Protein 2BJD (pdb70)

Structure (mmCIF, N/CA/C/O backbone):
data_2BJD
#
_entry.id   2BJD
#
_cell.length_a   26.188
_cell.length_b   36.775
_cell.length_c   45.984
_cell.angle_alpha   81.97
_cell.angle_beta   77.37
_cell.angle_gamma   72.37
#
_symmetry.space_group_name_H-M   'P 1'
#
loop_
_entity.id
_entity.type
_entity.pdbx_description
1 polymer ACYLPHOSPHATASE
2 non-polymer 'CADMIUM ION'
3 non-polymer 'CHLORIDE ION'
4 non-polymer 'SULFATE ION'
5 water water
#
loop_
_atom_site.group_PDB
_atom_site.id
_atom_site.type_symbol
_atom_site.label_atom_id
_atom_site.label_alt_id
_atom_site.label_comp_id
_atom_site.label_asym_id
_atom_site.label_entity_id
_atom_site.label_seq_id
_atom_site.pdbx_PDB_ins_code
_atom_site.Cartn_x
_atom_site.Cartn_y
_atom_site.Cartn_z
_atom_site.occupancy
_atom_site.B_iso_or_equiv
_atom_site.auth_seq_id
_atom_site.auth_comp_id
_atom_site.auth_asym_id
_atom_site.auth_atom_id
_atom_site.pdbx_PDB_model_num
ATOM 1 N N A MET A 1 12 ? -26.241 -5.592 5.824 0.50 19.76 12 MET A N 1
ATOM 2 N N B MET A 1 12 ? -26.254 -5.591 5.880 0.50 21.42 12 MET A N 1
ATOM 3 C CA A MET A 1 12 ? -25.294 -6.170 6.746 0.50 19.73 12 MET A CA 1
ATOM 4 C CA B MET A 1 12 ? -25.275 -6.120 6.818 0.50 22.08 12 MET A CA 1
ATOM 5 C C A MET A 1 12 ? -24.070 -6.672 5.996 0.50 18.77 12 MET A C 1
ATOM 6 C C B MET A 1 12 ? -24.090 -6.750 6.088 0.50 20.14 12 MET A C 1
ATOM 7 O O A MET A 1 12 ? -24.195 -7.238 4.909 0.50 18.76 12 MET A O 1
ATOM 8 O O B MET A 1 12 ? -24.261 -7.504 5.127 0.50 19.73 12 MET A O 1
ATOM 17 N N . LEU A 1 13 ? -22.894 -6.419 6.554 1.00 18.61 13 LEU A N 1
ATOM 18 C CA . LEU A 1 13 ? -21.668 -6.980 6.028 1.00 17.77 13 LEU A CA 1
ATOM 19 C C . LEU A 1 13 ? -21.339 -8.360 6.575 1.00 18.01 13 LEU A C 1
ATOM 20 O O . LEU A 1 13 ? -21.542 -8.654 7.742 1.00 20.73 13 LEU A O 1
ATOM 25 N N . LYS A 1 14 ? -20.801 -9.200 5.701 1.00 17.59 14 LYS A N 1
ATOM 26 C CA . LYS A 1 14 ? -20.469 -10.558 6.041 1.00 15.24 14 LYS A CA 1
ATOM 27 C C . LYS A 1 14 ? -19.215 -10.929 5.260 1.00 14.30 14 LYS A C 1
ATOM 28 O O . LYS A 1 14 ? -18.764 -10.201 4.363 1.00 14.61 14 LYS A O 1
ATOM 34 N N . ARG A 1 15 ? -18.670 -12.066 5.619 1.00 14.89 15 ARG A N 1
ATOM 35 C CA . ARG A 1 15 ? -17.523 -12.642 4.935 1.00 13.69 15 ARG A CA 1
ATOM 36 C C . ARG A 1 15 ? -17.931 -13.998 4.422 1.00 13.61 15 ARG A C 1
ATOM 37 O O . ARG A 1 15 ? -18.761 -14.683 5.028 1.00 15.74 15 ARG A O 1
ATOM 45 N N . MET A 1 16 ? -17.390 -14.383 3.275 1.00 13.53 16 MET A N 1
ATOM 46 C CA . MET A 1 16 ? -17.680 -15.680 2.712 1.00 13.95 16 MET A CA 1
ATOM 47 C C . MET A 1 16 ? -16.388 -16.369 2.350 1.00 12.99 16 MET A C 1
ATOM 48 O O . MET A 1 16 ? -15.483 -15.740 1.779 1.00 11.93 16 MET A O 1
ATOM 53 N N . TYR A 1 17 ? -16.331 -17.671 2.637 1.00 11.93 17 TYR A N 1
ATOM 54 C CA . TYR A 1 17 ? -15.281 -18.533 2.134 1.00 11.94 17 TYR A CA 1
ATOM 55 C C . TYR A 1 17 ? -15.918 -19.566 1.229 1.00 12.68 17 TYR A C 1
ATOM 56 O O . TYR A 1 17 ? -16.828 -20.266 1.662 1.00 13.30 17 TYR A O 1
ATOM 65 N N . ALA A 1 18 ? -15.426 -19.690 -0.008 1.00 11.25 18 ALA A N 1
ATOM 66 C CA . ALA A 1 18 ? -16.005 -20.627 -0.939 1.00 13.00 18 ALA A CA 1
ATOM 67 C C . ALA A 1 18 ? -14.910 -21.377 -1.679 1.00 12.46 18 ALA A C 1
ATOM 68 O O . ALA A 1 18 ? -13.871 -20.816 -1.977 1.00 12.93 18 ALA A O 1
ATOM 70 N N . ARG A 1 19 ? -15.154 -22.652 -1.929 1.00 12.66 19 ARG A N 1
ATOM 71 C CA . ARG A 1 19 ? -14.322 -23.464 -2.797 1.00 13.14 19 ARG A CA 1
ATOM 72 C C . ARG A 1 19 ? -15.139 -23.937 -3.977 1.00 14.25 19 ARG A C 1
ATOM 73 O O . ARG A 1 19 ? -16.245 -24.408 -3.838 1.00 14.28 19 ARG A O 1
ATOM 81 N N . VAL A 1 20 ? -14.564 -23.793 -5.151 1.00 13.50 20 VAL A N 1
ATOM 82 C CA . VAL A 1 20 ? -15.237 -24.104 -6.395 1.00 13.91 20 VAL A CA 1
ATOM 83 C C . VAL A 1 20 ? -14.463 -25.232 -7.057 1.00 13.73 20 VAL A C 1
ATOM 84 O O . VAL A 1 20 ? -13.243 -25.147 -7.208 1.00 14.32 20 VAL A O 1
ATOM 88 N N . TYR A 1 21 ? -15.184 -26.278 -7.456 1.00 17.04 21 TYR A N 1
ATOM 89 C CA . TYR A 1 21 ? -14.582 -27.483 -7.987 1.00 15.84 21 TYR A CA 1
ATOM 90 C C . TYR A 1 21 ? -15.192 -27.775 -9.340 1.00 17.19 21 TYR A C 1
ATOM 91 O O . TYR A 1 21 ? -16.380 -27.507 -9.576 1.00 18.96 21 TYR A O 1
ATOM 100 N N . GLY A 1 22 ? -14.379 -28.372 -10.202 1.00 18.24 22 GLY A N 1
ATOM 101 C CA . GLY A 1 22 ? -14.796 -28.795 -11.509 1.00 19.10 22 GLY A CA 1
ATOM 102 C C . GLY A 1 22 ? -13.718 -28.460 -12.493 1.00 18.73 22 GLY A C 1
ATOM 103 O O . GLY A 1 22 ? -12.523 -28.531 -12.201 1.00 21.07 22 GLY A O 1
ATOM 104 N N . LEU A 1 23 ? -14.143 -28.104 -13.696 1.00 18.43 23 LEU A N 1
ATOM 105 C CA . LEU A 1 23 ? -13.239 -27.538 -14.656 1.00 19.22 23 LEU A CA 1
ATOM 106 C C . LEU A 1 23 ? -13.215 -26.039 -14.466 1.00 19.06 23 LEU A C 1
ATOM 107 O O . LEU A 1 23 ? -14.024 -25.303 -15.053 1.00 18.73 23 LEU A O 1
ATOM 112 N N . VAL A 1 24 ? -12.342 -25.594 -13.568 1.00 16.34 24 VAL A N 1
ATOM 113 C CA . VAL A 1 24 ? -12.394 -24.228 -13.080 1.00 16.91 24 VAL A CA 1
ATOM 114 C C . VAL A 1 24 ? -11.068 -23.490 -13.088 1.00 15.28 24 VAL A C 1
ATOM 115 O O . VAL A 1 24 ? -10.996 -22.346 -12.645 1.00 16.84 24 VAL A O 1
ATOM 119 N N . GLN A 1 25 ? -10.008 -24.144 -13.555 1.00 16.81 25 GLN A N 1
ATOM 120 C CA . GLN A 1 25 ? -8.749 -23.458 -13.799 1.00 17.23 25 GLN A CA 1
ATOM 121 C C . GLN A 1 25 ? -8.436 -23.473 -15.294 1.00 18.13 25 GLN A C 1
ATOM 122 O O . GLN A 1 25 ? -8.850 -24.353 -16.003 1.00 20.45 25 GLN A O 1
ATOM 128 N N . GLY A 1 26 ? -7.727 -22.463 -15.738 1.00 17.20 26 GLY A N 1
ATOM 129 C CA . GLY A 1 26 ? -7.427 -22.302 -17.149 1.00 18.16 26 GLY A CA 1
ATOM 130 C C . GLY A 1 26 ? -8.606 -21.941 -18.018 1.00 17.91 26 GLY A C 1
ATOM 131 O O . GLY A 1 26 ? -8.566 -22.127 -19.220 1.00 22.71 26 GLY A O 1
ATOM 132 N N . VAL A 1 27 ? -9.653 -21.410 -17.409 1.00 17.11 27 VAL A N 1
ATOM 133 C CA . VAL A 1 27 ? -10.887 -21.103 -18.092 1.00 17.12 27 VAL A CA 1
ATOM 134 C C . VAL A 1 27 ? -11.392 -19.684 -17.795 1.00 16.23 27 VAL A C 1
ATOM 135 O O . VAL A 1 27 ? -12.547 -19.370 -18.083 1.00 19.01 27 VAL A O 1
ATOM 139 N N . GLY A 1 28 ? -10.534 -18.825 -17.257 1.00 16.95 28 GLY A N 1
ATOM 140 C CA . GLY A 1 28 ? -10.892 -17.440 -16.984 1.00 16.99 28 GLY A CA 1
ATOM 141 C C . GLY A 1 28 ? -11.703 -17.253 -15.705 1.00 15.59 28 GLY A C 1
ATOM 142 O O . GLY A 1 28 ? -12.297 -16.215 -15.494 1.00 15.15 28 GLY A O 1
ATOM 143 N N . PHE A 1 29 ? -11.706 -18.259 -14.842 1.00 15.25 29 PHE A N 1
ATOM 144 C CA . PHE A 1 29 ? -12.575 -18.226 -13.665 1.00 12.78 29 PHE A CA 1
ATOM 145 C C . PHE A 1 29 ? -12.223 -17.118 -12.670 1.00 13.16 29 PHE A C 1
ATOM 146 O O . PHE A 1 29 ? -13.103 -16.454 -12.144 1.00 13.21 29 PHE A O 1
ATOM 154 N N . ARG A 1 30 ? -10.960 -16.984 -12.311 1.00 13.26 30 ARG A N 1
ATOM 155 C CA . ARG A 1 30 ? -10.626 -15.989 -11.287 1.00 12.95 30 ARG A CA 1
ATOM 156 C C . ARG A 1 30 ? -10.995 -14.584 -11.773 1.00 14.27 30 ARG A C 1
ATOM 157 O O . ARG A 1 30 ? -11.535 -13.787 -11.025 1.00 13.30 30 ARG A O 1
ATOM 165 N N . LYS A 1 31 ? -10.655 -14.271 -13.019 1.00 13.67 31 LYS A N 1
ATOM 166 C CA . LYS A 1 31 ? -10.990 -12.962 -13.580 1.00 12.42 31 LYS A CA 1
ATOM 167 C C . LYS A 1 31 ? -12.500 -12.749 -13.596 1.00 12.17 31 LYS A C 1
ATOM 168 O O . LYS A 1 31 ? -12.963 -11.661 -13.353 1.00 13.30 31 LYS A O 1
ATOM 174 N N . PHE A 1 32 ? -13.231 -13.797 -13.928 1.00 11.97 32 PHE A N 1
ATOM 175 C CA . PHE A 1 32 ? -14.695 -13.759 -13.880 1.00 11.99 32 PHE A CA 1
ATOM 176 C C . PHE A 1 32 ? -15.187 -13.398 -12.494 1.00 13.31 32 PHE A C 1
ATOM 177 O O . PHE A 1 32 ? -16.069 -12.553 -12.362 1.00 12.36 32 PHE A O 1
ATOM 185 N N . VAL A 1 33 ? -14.641 -14.042 -11.468 1.00 12.12 33 VAL A N 1
ATOM 186 C CA . VAL A 1 33 ? -15.079 -13.758 -10.113 1.00 11.72 33 VAL A CA 1
ATOM 187 C C . VAL A 1 33 ? -14.726 -12.322 -9.772 1.00 12.25 33 VAL A C 1
ATOM 188 O O . VAL A 1 33 ? -15.513 -11.576 -9.203 1.00 12.29 33 VAL A O 1
ATOM 192 N N . GLN A 1 34 ? -13.531 -11.901 -10.147 1.00 11.41 34 GLN A N 1
ATOM 193 C CA . GLN A 1 34 ? -13.093 -10.546 -9.830 1.00 10.87 34 GLN A CA 1
ATOM 194 C C . GLN A 1 34 ? -13.967 -9.473 -10.464 1.00 13.02 34 GLN A C 1
ATOM 195 O O . GLN A 1 34 ? -14.340 -8.500 -9.828 1.00 11.17 34 GLN A O 1
ATOM 201 N N . ILE A 1 35 ? -14.264 -9.637 -11.750 1.00 12.59 35 ILE A N 1
ATOM 202 C CA . ILE A 1 35 ? -15.081 -8.668 -12.453 1.00 12.08 35 ILE A CA 1
ATOM 203 C C . ILE A 1 35 ? -16.429 -8.535 -11.742 1.00 11.89 35 ILE A C 1
ATOM 204 O O . ILE A 1 35 ? -16.912 -7.441 -11.491 1.00 12.01 35 ILE A O 1
ATOM 209 N N . HIS A 1 36 ? -17.014 -9.662 -11.401 1.00 11.60 36 HIS A N 1
ATOM 210 C CA . HIS A 1 36 ? -18.320 -9.620 -10.787 1.00 12.25 36 HIS A CA 1
ATOM 211 C C . HIS A 1 36 ? -18.301 -9.159 -9.348 1.00 12.94 36 HIS A C 1
ATOM 212 O O . HIS A 1 36 ? -19.176 -8.454 -8.918 1.00 13.80 36 HIS A O 1
ATOM 219 N N . ALA A 1 37 ? -17.230 -9.460 -8.646 1.00 11.53 37 ALA A N 1
ATOM 220 C CA . ALA A 1 37 ? -17.066 -8.964 -7.295 1.00 11.68 37 ALA A CA 1
ATOM 221 C C . ALA A 1 37 ? -16.932 -7.457 -7.266 1.00 11.87 37 ALA A C 1
ATOM 222 O O . ALA A 1 37 ? -17.595 -6.760 -6.481 1.00 12.56 37 ALA A O 1
ATOM 224 N N . ILE A 1 38 ? -16.112 -6.924 -8.147 1.00 12.58 38 ILE A N 1
ATOM 225 C CA . ILE A 1 38 ? -15.917 -5.525 -8.191 1.00 12.73 38 ILE A CA 1
ATOM 226 C C . ILE A 1 38 ? -17.189 -4.783 -8.524 1.00 14.72 38 ILE A C 1
ATOM 227 O O . ILE A 1 38 ? -17.488 -3.763 -7.912 1.00 16.65 38 ILE A O 1
ATOM 232 N N A ARG A 1 39 ? -17.935 -5.303 -9.496 0.50 14.84 39 ARG A N 1
ATOM 233 N N B ARG A 1 39 ? -17.966 -5.313 -9.463 0.50 14.32 39 ARG A N 1
ATOM 234 C CA A ARG A 1 39 ? -19.244 -4.759 -9.843 0.50 15.86 39 ARG A CA 1
ATOM 235 C CA B ARG A 1 39 ? -19.237 -4.695 -9.830 0.50 15.53 39 ARG A CA 1
ATOM 236 C C A ARG A 1 39 ? -20.130 -4.644 -8.621 0.50 15.59 39 ARG A C 1
ATOM 237 C C B ARG A 1 39 ? -20.231 -4.709 -8.679 0.50 15.22 39 ARG A C 1
ATOM 238 O O A ARG A 1 39 ? -20.857 -3.673 -8.463 0.50 16.96 39 ARG A O 1
ATOM 239 O O B ARG A 1 39 ? -21.162 -3.917 -8.650 0.50 16.57 39 ARG A O 1
ATOM 254 N N . LEU A 1 40 ? -20.061 -5.661 -7.770 1.00 14.11 40 LEU A N 1
ATOM 255 C CA . LEU A 1 40 ? -20.922 -5.760 -6.599 1.00 15.02 40 LEU A CA 1
ATOM 256 C C . LEU A 1 40 ? -20.357 -5.109 -5.336 1.00 13.61 40 LEU A C 1
ATOM 257 O O . LEU A 1 40 ? -20.946 -5.242 -4.262 1.00 16.10 40 LEU A O 1
ATOM 262 N N . GLY A 1 41 ? -19.201 -4.459 -5.443 1.00 13.55 41 GLY A N 1
ATOM 263 C CA . GLY A 1 41 ? -18.587 -3.794 -4.287 1.00 13.84 41 GLY A CA 1
ATOM 264 C C . GLY A 1 41 ? -17.911 -4.734 -3.311 1.00 14.61 41 GLY A C 1
ATOM 265 O O . GLY A 1 41 ? -17.625 -4.357 -2.174 1.00 18.06 41 GLY A O 1
ATOM 266 N N . ILE A 1 42 ? -17.614 -5.939 -3.771 1.00 12.65 42 ILE A N 1
ATOM 267 C CA . ILE A 1 42 ? -17.067 -6.980 -2.912 1.00 11.18 42 ILE A CA 1
ATOM 268 C C . ILE A 1 42 ? -15.559 -6.930 -2.971 1.00 11.90 42 ILE A C 1
ATOM 269 O O . ILE A 1 42 ? -14.961 -6.677 -4.016 1.00 13.42 42 ILE A O 1
ATOM 274 N N . LYS A 1 43 ? -14.950 -7.163 -1.814 1.00 11.83 43 LYS A N 1
ATOM 275 C CA . LYS A 1 43 ? -13.499 -7.189 -1.691 1.00 12.80 43 LYS A CA 1
ATOM 276 C C . LYS A 1 43 ? -13.051 -8.566 -1.232 1.00 11.10 43 LYS A C 1
ATOM 277 O O . LYS A 1 43 ? -13.829 -9.322 -0.667 1.00 12.65 43 LYS A O 1
ATOM 283 N N . GLY A 1 44 ? -11.802 -8.896 -1.483 1.00 11.89 44 GLY A N 1
ATOM 284 C CA . GLY A 1 44 ? -11.323 -10.239 -1.199 1.00 11.06 44 GLY A CA 1
ATOM 285 C C . GLY A 1 44 ? -10.430 -10.765 -2.314 1.00 11.41 44 GLY A C 1
ATOM 286 O O . GLY A 1 44 ? -9.651 -10.018 -2.919 1.00 12.14 44 GLY A O 1
ATOM 287 N N . TYR A 1 45 ? -10.523 -12.052 -2.576 1.00 10.88 45 TYR A N 1
ATOM 288 C CA . TYR A 1 45 ? -9.653 -12.647 -3.566 1.00 10.45 45 TYR A CA 1
ATOM 289 C C . TYR A 1 45 ? -10.193 -13.927 -4.111 1.00 10.58 45 TYR A C 1
ATOM 290 O O . TYR A 1 45 ? -11.066 -14.552 -3.498 1.00 10.82 45 TYR A O 1
ATOM 299 N N . ALA A 1 46 ? -9.715 -14.268 -5.315 1.00 9.91 46 ALA A N 1
ATOM 300 C CA . ALA A 1 46 ? -9.930 -15.563 -5.888 1.00 11.52 46 ALA A CA 1
ATOM 301 C C . ALA A 1 46 ? -8.596 -16.144 -6.229 1.00 9.56 46 ALA A C 1
ATOM 302 O O . ALA A 1 46 ? -7.813 -15.511 -6.896 1.00 12.60 46 ALA A O 1
ATOM 304 N N A LYS A 1 47 ? -8.356 -17.352 -5.727 0.50 11.26 47 LYS A N 1
ATOM 305 N N B LYS A 1 47 ? -8.340 -17.350 -5.744 0.50 10.90 47 LYS A N 1
ATOM 306 C CA A LYS A 1 47 ? -7.043 -17.984 -5.757 0.50 11.89 47 LYS A CA 1
ATOM 307 C CA B LYS A 1 47 ? -7.010 -17.916 -5.817 0.50 11.35 47 LYS A CA 1
ATOM 308 C C A LYS A 1 47 ? -7.138 -19.364 -6.399 0.50 12.65 47 LYS A C 1
ATOM 309 C C B LYS A 1 47 ? -7.035 -19.373 -6.292 0.50 12.65 47 LYS A C 1
ATOM 310 O O A LYS A 1 47 ? -8.054 -20.127 -6.104 0.50 12.42 47 LYS A O 1
ATOM 311 O O B LYS A 1 47 ? -7.785 -20.196 -5.773 0.50 10.78 47 LYS A O 1
ATOM 322 N N . ASN A 1 48 ? -6.177 -19.699 -7.262 1.00 12.28 48 ASN A N 1
ATOM 323 C CA . ASN A 1 48 ? -6.053 -21.063 -7.714 1.00 13.26 48 ASN A CA 1
ATOM 324 C C . ASN A 1 48 ? -5.284 -21.909 -6.685 1.00 12.16 48 ASN A C 1
ATOM 325 O O . ASN A 1 48 ? -4.217 -21.514 -6.209 1.00 15.05 48 ASN A O 1
ATOM 330 N N . LEU A 1 49 ? -5.827 -23.060 -6.343 1.00 14.21 49 LEU A N 1
ATOM 331 C CA . LEU A 1 49 ? -5.179 -23.960 -5.401 1.00 14.09 49 LEU A CA 1
ATOM 332 C C . LEU A 1 49 ? -4.620 -25.165 -6.115 1.00 15.49 49 LEU A C 1
ATOM 333 O O . LEU A 1 49 ? -5.018 -25.455 -7.237 1.00 16.48 49 LEU A O 1
ATOM 338 N N . PRO A 1 50 ? -3.665 -25.845 -5.486 1.00 15.93 50 PRO A N 1
ATOM 339 C CA . PRO A 1 50 ? -2.954 -26.949 -6.116 1.00 18.02 50 PRO A CA 1
ATOM 340 C C . PRO A 1 50 ? -3.819 -28.140 -6.431 1.00 19.26 50 PRO A C 1
ATOM 341 O O . PRO A 1 50 ? -3.417 -29.012 -7.205 1.00 23.31 50 PRO A O 1
ATOM 345 N N . ASP A 1 51 ? -4.995 -28.214 -5.826 1.00 17.86 51 ASP A N 1
ATOM 346 C CA . ASP A 1 51 ? -5.919 -29.315 -6.130 1.00 18.44 51 ASP A CA 1
ATOM 347 C C . ASP A 1 51 ? -6.796 -29.101 -7.358 1.00 19.40 51 ASP A C 1
ATOM 348 O O . ASP A 1 51 ? -7.650 -29.931 -7.668 1.00 20.65 51 ASP A O 1
ATOM 353 N N . GLY A 1 52 ? -6.582 -27.991 -8.056 1.00 17.44 52 GLY A N 1
ATOM 354 C CA . GLY A 1 52 ? -7.384 -27.673 -9.229 1.00 17.61 52 GLY A CA 1
ATOM 355 C C . GLY A 1 52 ? -8.660 -26.924 -8.925 1.00 16.50 52 GLY A C 1
ATOM 356 O O . GLY A 1 52 ? -9.489 -26.680 -9.802 1.00 18.43 52 GLY A O 1
ATOM 357 N N . SER A 1 53 ? -8.816 -26.550 -7.661 1.00 15.58 53 SER A N 1
ATOM 358 C CA . SER A 1 53 ? -9.975 -25.808 -7.244 1.00 14.05 53 SER A CA 1
ATOM 359 C C . SER A 1 53 ? -9.658 -24.326 -7.134 1.00 11.12 53 SER A C 1
ATOM 360 O O . SER A 1 53 ? -8.503 -23.912 -7.229 1.00 13.11 53 SER A O 1
ATOM 363 N N . VAL A 1 54 ? -10.724 -23.534 -7.001 1.00 12.68 54 VAL A N 1
ATOM 364 C CA . VAL A 1 54 ? -10.580 -22.121 -6.807 1.00 11.32 54 VAL A CA 1
ATOM 365 C C . VAL A 1 54 ? -11.099 -21.780 -5.408 1.00 12.20 54 VAL A C 1
ATOM 366 O O . VAL A 1 54 ? -12.169 -22.239 -4.991 1.00 12.38 54 VAL A O 1
ATOM 370 N N . GLU A 1 55 ? -10.324 -20.983 -4.687 1.00 10.72 55 GLU A N 1
ATOM 371 C CA . GLU A 1 55 ? -10.702 -20.494 -3.360 1.00 11.53 55 GLU A CA 1
ATOM 372 C C . GLU A 1 55 ? -11.073 -19.040 -3.465 1.00 10.09 55 GLU A C 1
ATOM 373 O O . GLU A 1 55 ? -10.336 -18.239 -4.042 1.00 13.02 55 GLU A O 1
ATOM 379 N N . VAL A 1 56 ? -12.244 -18.703 -2.941 1.00 10.76 56 VAL A N 1
ATOM 380 C CA . VAL A 1 56 ? -12.715 -17.347 -2.923 1.00 11.24 56 VAL A CA 1
ATOM 381 C C . VAL A 1 56 ? -12.951 -16.929 -1.451 1.00 11.10 56 VAL A C 1
ATOM 382 O O . VAL A 1 56 ? -13.612 -17.646 -0.692 1.00 12.01 56 VAL A O 1
ATOM 386 N N . VAL A 1 57 ? -12.376 -15.809 -1.075 1.00 10.75 57 VAL A N 1
ATOM 387 C CA . VAL A 1 57 ? -12.715 -15.135 0.181 1.00 11.79 57 VAL A CA 1
ATOM 388 C C . VAL A 1 57 ? -13.255 -13.787 -0.225 1.00 10.78 57 VAL A C 1
ATOM 389 O O . VAL A 1 57 ? -12.653 -13.055 -1.031 1.00 12.78 57 VAL A O 1
ATOM 393 N N . ALA A 1 58 ? -14.421 -13.476 0.296 1.00 10.75 58 ALA A N 1
ATOM 394 C CA . ALA A 1 58 ? -15.136 -12.309 -0.123 1.00 12.17 58 ALA A CA 1
ATOM 395 C C . ALA A 1 58 ? -15.774 -11.630 1.067 1.00 11.91 58 ALA A C 1
ATOM 396 O O . ALA A 1 58 ? -16.318 -12.297 1.928 1.00 15.58 58 ALA A O 1
ATOM 398 N N . GLU A 1 59 ? -15.698 -10.314 1.083 1.00 11.55 59 GLU A N 1
ATOM 399 C CA . GLU A 1 59 ? -16.372 -9.514 2.091 1.00 14.00 59 GLU A CA 1
ATOM 400 C C . GLU A 1 59 ? -17.224 -8.491 1.410 1.00 11.94 59 GLU A C 1
ATOM 401 O O . GLU A 1 59 ? -16.828 -7.869 0.435 1.00 12.98 59 GLU A O 1
ATOM 407 N N . GLY A 1 60 ? -18.421 -8.340 1.921 1.00 12.87 60 GLY A N 1
ATOM 408 C CA . GLY A 1 60 ? -19.368 -7.414 1.353 1.00 12.58 60 GLY A CA 1
ATOM 409 C C . GLY A 1 60 ? -20.719 -7.604 1.960 1.00 13.06 60 GLY A C 1
ATOM 410 O O . GLY A 1 60 ? -20.875 -8.337 2.921 1.00 14.74 60 GLY A O 1
ATOM 411 N N . TYR A 1 61 ? -21.721 -6.974 1.374 1.00 13.67 61 TYR A N 1
ATOM 412 C CA . TYR A 1 61 ? -23.062 -7.072 1.917 1.00 14.64 61 TYR A CA 1
ATOM 413 C C . TYR A 1 61 ? -23.614 -8.458 1.631 1.00 14.93 61 TYR A C 1
ATOM 414 O O . TYR A 1 61 ? -23.309 -9.052 0.598 1.00 15.03 61 TYR A O 1
ATOM 423 N N . GLU A 1 62 ? -24.501 -8.934 2.492 1.00 16.82 62 GLU A N 1
ATOM 424 C CA . GLU A 1 62 ? -25.113 -10.232 2.281 1.00 18.58 62 GLU A CA 1
ATOM 425 C C . GLU A 1 62 ? -25.699 -10.395 0.887 1.00 18.25 62 GLU A C 1
ATOM 426 O O . GLU A 1 62 ? -25.509 -11.428 0.267 1.00 17.78 62 GLU A O 1
ATOM 432 N N . GLU A 1 63 ? -26.473 -9.417 0.424 1.00 18.31 63 GLU A N 1
ATOM 433 C CA . GLU A 1 63 ? -27.114 -9.540 -0.880 1.00 18.83 63 GLU A CA 1
ATOM 434 C C . GLU A 1 63 ? -26.077 -9.663 -1.982 1.00 17.60 63 GLU A C 1
ATOM 435 O O . GLU A 1 63 ? -26.218 -10.458 -2.901 1.00 15.97 63 GLU A O 1
ATOM 441 N N . ALA A 1 64 ? -25.037 -8.855 -1.868 1.00 15.72 64 ALA A N 1
ATOM 442 C CA . ALA A 1 64 ? -23.955 -8.850 -2.845 1.00 14.26 64 ALA A CA 1
ATOM 443 C C . ALA A 1 64 ? -23.277 -10.208 -2.861 1.00 13.65 64 ALA A C 1
ATOM 444 O O . ALA A 1 64 ? -22.976 -10.753 -3.918 1.00 12.43 64 ALA A O 1
ATOM 446 N N . LEU A 1 65 ? -23.033 -10.776 -1.687 1.00 13.24 65 LEU A N 1
ATOM 447 C CA . LEU A 1 65 ? -22.430 -12.097 -1.595 1.00 12.95 65 LEU A CA 1
ATOM 448 C C . LEU A 1 65 ? -23.329 -13.171 -2.209 1.00 12.54 65 LEU A C 1
ATOM 449 O O . LEU A 1 65 ? -22.845 -14.054 -2.902 1.00 12.86 65 LEU A O 1
ATOM 454 N N . SER A 1 66 ? -24.639 -13.082 -1.996 1.00 13.48 66 SER A N 1
ATOM 455 C CA . SER A 1 66 ? -25.556 -14.008 -2.677 1.00 15.39 66 SER A CA 1
ATOM 456 C C . SER A 1 66 ? -25.480 -13.890 -4.195 1.00 13.88 66 SER A C 1
ATOM 457 O O . SER A 1 66 ? -25.540 -14.886 -4.895 1.00 14.07 66 SER A O 1
ATOM 460 N N . LYS A 1 67 ? -25.370 -12.670 -4.693 1.00 13.83 67 LYS A N 1
ATOM 461 C CA . LYS A 1 67 ? -25.260 -12.471 -6.139 1.00 14.15 67 LYS A CA 1
ATOM 462 C C . LYS A 1 67 ? -23.956 -13.033 -6.657 1.00 14.53 67 LYS A C 1
ATOM 463 O O . LYS A 1 67 ? -23.906 -13.664 -7.717 1.00 14.41 67 LYS A O 1
ATOM 469 N N . LEU A 1 68 ? -22.876 -12.821 -5.920 1.00 11.05 68 LEU A N 1
ATOM 470 C CA . LEU A 1 68 ? -21.612 -13.386 -6.338 1.00 11.19 68 LEU A CA 1
ATOM 471 C C . LEU A 1 68 ? -21.647 -14.914 -6.312 1.00 11.37 68 LEU A C 1
ATOM 472 O O . LEU A 1 68 ? -21.074 -15.578 -7.182 1.00 12.63 68 LEU A O 1
ATOM 477 N N . LEU A 1 69 ? -22.284 -15.490 -5.301 1.00 11.91 69 LEU A N 1
ATOM 478 C CA . LEU A 1 69 ? -22.375 -16.925 -5.202 1.00 12.97 69 LEU A CA 1
ATOM 479 C C . LEU A 1 69 ? -23.086 -17.511 -6.410 1.00 14.23 69 LEU A C 1
ATOM 480 O O . LEU A 1 69 ? -22.682 -18.542 -6.941 1.00 13.80 69 LEU A O 1
ATOM 485 N N A GLU A 1 70 ? -24.139 -16.832 -6.851 0.50 13.71 70 GLU A N 1
ATOM 486 N N B GLU A 1 70 ? -24.164 -16.872 -6.859 0.50 14.14 70 GLU A N 1
ATOM 487 C CA A GLU A 1 70 ? -24.863 -17.251 -8.039 0.50 13.71 70 GLU A CA 1
ATOM 488 C CA B GLU A 1 70 ? -24.835 -17.349 -8.070 0.50 14.24 70 GLU A CA 1
ATOM 489 C C A GLU A 1 70 ? -23.954 -17.244 -9.261 0.50 14.17 70 GLU A C 1
ATOM 490 C C B GLU A 1 70 ? -23.831 -17.421 -9.208 0.50 14.09 70 GLU A C 1
ATOM 491 O O A GLU A 1 70 ? -24.063 -18.112 -10.132 0.50 14.07 70 GLU A O 1
ATOM 492 O O B GLU A 1 70 ? -23.778 -18.408 -9.949 0.50 14.77 70 GLU A O 1
ATOM 503 N N A ARG A 1 71 ? -23.080 -16.250 -9.353 0.50 13.03 71 ARG A N 1
ATOM 504 N N B ARG A 1 71 ? -23.070 -16.347 -9.380 0.50 13.72 71 ARG A N 1
ATOM 505 C CA A ARG A 1 71 ? -22.118 -16.209 -10.449 0.50 12.82 71 ARG A CA 1
ATOM 506 C CA B ARG A 1 71 ? -22.138 -16.253 -10.496 0.50 13.58 71 ARG A CA 1
ATOM 507 C C A ARG A 1 71 ? -21.098 -17.335 -10.349 0.50 12.45 71 ARG A C 1
ATOM 508 C C B ARG A 1 71 ? -21.014 -17.278 -10.384 0.50 13.19 71 ARG A C 1
ATOM 509 O O A ARG A 1 71 ? -20.834 -18.046 -11.321 0.50 12.41 71 ARG A O 1
ATOM 510 O O B ARG A 1 71 ? -20.584 -17.853 -11.385 0.50 13.09 71 ARG A O 1
ATOM 525 N N . ILE A 1 72 ? -20.509 -17.476 -9.176 1.00 12.68 72 ILE A N 1
ATOM 526 C CA . ILE A 1 72 ? -19.500 -18.493 -8.945 1.00 12.33 72 ILE A CA 1
ATOM 527 C C . ILE A 1 72 ? -20.012 -19.917 -9.232 1.00 13.82 72 ILE A C 1
ATOM 528 O O . ILE A 1 72 ? -19.253 -20.798 -9.614 1.00 16.54 72 ILE A O 1
ATOM 533 N N . LYS A 1 73 ? -21.294 -20.154 -8.961 1.00 14.08 73 LYS A N 1
ATOM 534 C CA . LYS A 1 73 ? -21.887 -21.456 -9.251 1.00 15.63 73 LYS A CA 1
ATOM 535 C C . LYS A 1 73 ? -21.965 -21.758 -10.750 1.00 16.49 73 LYS A C 1
ATOM 536 O O . LYS A 1 73 ? -22.107 -22.918 -11.137 1.00 18.44 73 LYS A O 1
ATOM 542 N N . GLN A 1 74 ? -21.841 -20.721 -11.585 1.00 17.07 74 GLN A N 1
ATOM 543 C CA . GLN A 1 74 ? -21.908 -20.892 -13.047 1.00 17.56 74 GLN A CA 1
ATOM 544 C C . GLN A 1 74 ? -20.525 -20.800 -13.702 1.00 18.34 74 GLN A C 1
ATOM 545 O O . GLN A 1 74 ? -20.169 -21.601 -14.575 1.00 19.91 74 GLN A O 1
ATOM 551 N N . GLY A 1 75 ? -19.767 -19.787 -13.327 1.00 15.06 75 GLY A N 1
ATOM 552 C CA . GLY A 1 75 ? -18.495 -19.538 -13.972 1.00 16.98 75 GLY A CA 1
ATOM 553 C C . GLY A 1 75 ? -18.667 -18.918 -15.340 1.00 15.99 75 GLY A C 1
ATOM 554 O O . GLY A 1 75 ? -19.794 -18.722 -15.834 1.00 17.53 75 GLY A O 1
ATOM 555 N N . PRO A 1 76 ? -17.546 -18.586 -15.966 1.00 17.60 76 PRO A N 1
ATOM 556 C CA . PRO A 1 76 ? -17.582 -18.119 -17.331 1.00 18.66 76 PRO A CA 1
ATOM 557 C C . PRO A 1 76 ? -17.939 -19.303 -18.217 1.00 19.98 76 PRO A C 1
ATOM 558 O O . PRO A 1 76 ? -17.892 -20.438 -17.754 1.00 19.32 76 PRO A O 1
ATOM 562 N N . PRO A 1 77 ? -18.337 -19.050 -19.466 1.00 20.11 77 PRO A N 1
ATOM 563 C CA . PRO A 1 77 ? -18.794 -20.120 -20.351 1.00 20.85 77 PRO A CA 1
ATOM 564 C C . PRO A 1 77 ? -17.875 -21.340 -20.418 1.00 19.49 77 PRO A C 1
ATOM 565 O O . PRO A 1 77 ? -18.335 -22.483 -20.436 1.00 20.51 77 PRO A O 1
ATOM 569 N N . ALA A 1 78 ? -16.581 -21.102 -20.462 1.00 21.25 78 ALA A N 1
ATOM 570 C CA . ALA A 1 78 ? -15.622 -22.196 -20.609 1.00 21.76 78 ALA A CA 1
ATOM 571 C C . ALA A 1 78 ? -15.584 -23.099 -19.376 1.00 21.83 78 ALA A C 1
ATOM 572 O O . ALA A 1 78 ? -15.186 -24.261 -19.452 1.00 23.33 78 ALA A O 1
ATOM 574 N N . ALA A 1 79 ? -15.964 -22.569 -18.222 1.00 21.02 79 ALA A N 1
ATOM 575 C CA . ALA A 1 79 ? -15.867 -23.362 -17.000 1.00 19.86 79 ALA A CA 1
ATOM 576 C C . ALA A 1 79 ? -16.980 -24.388 -16.904 1.00 21.23 79 ALA A C 1
ATOM 577 O O . ALA A 1 79 ? -18.065 -24.219 -17.467 1.00 21.57 79 ALA A O 1
ATOM 579 N N . GLU A 1 80 ? -16.699 -25.461 -16.184 1.00 20.08 80 GLU A N 1
ATOM 580 C CA . GLU A 1 80 ? -17.718 -26.372 -15.718 1.00 21.14 80 GLU A CA 1
ATOM 581 C C . GLU A 1 80 ? -17.612 -26.489 -14.210 1.00 21.40 80 GLU A C 1
ATOM 582 O O . GLU A 1 80 ? -16.707 -27.124 -13.677 1.00 22.84 80 GLU A O 1
ATOM 588 N N . VAL A 1 81 ? -18.547 -25.853 -13.526 1.00 20.57 81 VAL A N 1
ATOM 589 C CA . VAL A 1 81 ? -18.556 -25.855 -12.081 1.00 20.71 81 VAL A CA 1
ATOM 590 C C . VAL A 1 81 ? -19.405 -27.029 -11.601 1.00 21.81 81 VAL A C 1
ATOM 591 O O . VAL A 1 81 ? -20.598 -27.081 -11.874 1.00 25.96 81 VAL A O 1
ATOM 595 N N . GLU A 1 82 ? -18.790 -27.977 -10.902 1.00 22.74 82 GLU A N 1
ATOM 596 C CA . GLU A 1 82 ? -19.492 -29.151 -10.431 1.00 24.94 82 GLU A CA 1
ATOM 597 C C . GLU A 1 82 ? -20.015 -28.917 -9.043 1.00 24.29 82 GLU A C 1
ATOM 598 O O . GLU A 1 82 ? -21.078 -29.421 -8.693 1.00 27.39 82 GLU A O 1
ATOM 604 N N . LYS A 1 83 ? -19.247 -28.201 -8.222 1.00 22.00 83 LYS A N 1
ATOM 605 C CA . LYS A 1 83 ? -19.582 -28.080 -6.817 1.00 22.60 83 LYS A CA 1
ATOM 606 C C . LYS A 1 83 ? -19.028 -26.749 -6.287 1.00 20.69 83 LYS A C 1
ATOM 607 O O . LYS A 1 83 ? -17.918 -26.363 -6.624 1.00 19.52 83 LYS A O 1
ATOM 613 N N . VAL A 1 84 ? -19.840 -26.043 -5.509 1.00 19.21 84 VAL A N 1
ATOM 614 C CA . VAL A 1 84 ? -19.379 -24.948 -4.678 1.00 15.99 84 VAL A CA 1
ATOM 615 C C . VAL A 1 84 ? -19.681 -25.247 -3.218 1.00 16.39 84 VAL A C 1
ATOM 616 O O . VAL A 1 84 ? -20.817 -25.476 -2.841 1.00 20.94 84 VAL A O 1
ATOM 620 N N . ASP A 1 85 ? -18.634 -25.243 -2.406 1.00 14.92 85 ASP A N 1
ATOM 621 C CA . ASP A 1 85 ? -18.775 -25.444 -0.967 1.00 15.44 85 ASP A CA 1
ATOM 622 C C . ASP A 1 85 ? -18.401 -24.157 -0.278 1.00 16.47 85 ASP A C 1
ATOM 623 O O . ASP A 1 85 ? -17.327 -23.637 -0.481 1.00 19.21 85 ASP A O 1
ATOM 628 N N . TYR A 1 86 ? -19.293 -23.620 0.526 1.00 15.36 86 TYR A N 1
ATOM 629 C CA . TYR A 1 86 ? -19.068 -22.321 1.062 1.00 15.91 86 TYR A CA 1
ATOM 630 C C . TYR A 1 86 ? -19.575 -22.204 2.468 1.00 15.69 86 TYR A C 1
ATOM 631 O O . TYR A 1 86 ? -20.352 -23.037 2.946 1.00 18.86 86 TYR A O 1
ATOM 640 N N A SER A 1 87 ? -19.110 -21.161 3.143 0.50 15.65 87 SER A N 1
ATOM 641 N N B SER A 1 87 ? -19.106 -21.164 3.145 0.50 15.65 87 SER A N 1
ATOM 642 C CA A SER A 1 87 ? -19.625 -20.798 4.448 0.50 18.35 87 SER A CA 1
ATOM 643 C CA B SER A 1 87 ? -19.625 -20.797 4.448 0.50 18.36 87 SER A CA 1
ATOM 644 C C A SER A 1 87 ? -19.532 -19.298 4.611 0.50 18.14 87 SER A C 1
ATOM 645 C C B SER A 1 87 ? -19.537 -19.296 4.604 0.50 18.14 87 SER A C 1
ATOM 646 O O A SER A 1 87 ? -18.677 -18.649 4.023 0.50 18.72 87 SER A O 1
ATOM 647 O O B SER A 1 87 ? -18.691 -18.645 4.005 0.50 18.70 87 SER A O 1
ATOM 652 N N . PHE A 1 88 ? -20.434 -18.741 5.402 1.00 18.41 88 PHE A N 1
ATOM 653 C CA . PHE A 1 88 ? -20.333 -17.376 5.805 1.00 18.15 88 PHE A CA 1
ATOM 654 C C . PHE A 1 88 ? -19.768 -17.291 7.199 1.00 19.75 88 PHE A C 1
ATOM 655 O O . PHE A 1 88 ? -19.969 -18.188 8.027 1.00 23.54 88 PHE A O 1
ATOM 663 N N . SER A 1 89 ? -19.048 -16.206 7.433 1.00 19.11 89 SER A N 1
ATOM 664 C CA . SER A 1 89 ? -18.527 -15.881 8.732 1.00 20.90 89 SER A CA 1
ATOM 665 C C . SER A 1 89 ? -18.622 -14.384 8.953 1.00 20.19 89 SER A C 1
ATOM 666 O O . SER A 1 89 ? -19.187 -13.637 8.142 1.00 20.57 89 SER A O 1
ATOM 669 N N . GLU A 1 90 ? -18.101 -13.933 10.078 1.00 21.14 90 GLU A N 1
ATOM 670 C CA . GLU A 1 90 ? -18.235 -12.556 10.444 1.00 21.35 90 GLU A CA 1
ATOM 671 C C . GLU A 1 90 ? -17.266 -11.646 9.636 1.00 19.96 90 GLU A C 1
ATOM 672 O O . GLU A 1 90 ? -16.127 -11.973 9.391 1.00 20.75 90 GLU A O 1
ATOM 678 N N . TYR A 1 91 ? -17.800 -10.549 9.125 1.00 17.95 91 TYR A N 1
ATOM 679 C CA . TYR A 1 91 ? -17.025 -9.505 8.482 1.00 18.97 91 TYR A CA 1
ATOM 680 C C . TYR A 1 91 ? -15.865 -9.002 9.342 1.00 19.13 91 TYR A C 1
ATOM 681 O O . TYR A 1 91 ? -16.023 -8.733 10.556 1.00 21.72 91 TYR A O 1
ATOM 690 N N . LYS A 1 92 ? -14.707 -8.833 8.715 1.00 18.93 92 LYS A N 1
ATOM 691 C CA . LYS A 1 92 ? -13.512 -8.383 9.412 1.00 21.02 92 LYS A CA 1
ATOM 692 C C . LYS A 1 92 ? -12.931 -7.086 8.855 1.00 20.11 92 LYS A C 1
ATOM 693 O O . LYS A 1 92 ? -11.983 -6.546 9.408 1.00 21.90 92 LYS A O 1
ATOM 699 N N . GLY A 1 93 ? -13.508 -6.568 7.778 1.00 21.26 93 GLY A N 1
ATOM 700 C CA . GLY A 1 93 ? -12.986 -5.356 7.146 1.00 20.83 93 GLY A CA 1
ATOM 701 C C . GLY A 1 93 ? -11.547 -5.463 6.678 1.00 21.07 93 GLY A C 1
ATOM 702 O O . GLY A 1 93 ? -10.784 -4.498 6.709 1.00 25.35 93 GLY A O 1
ATOM 703 N N . GLU A 1 94 ? -11.180 -6.635 6.200 1.00 20.57 94 GLU A N 1
ATOM 704 C CA . GLU A 1 94 ? -9.808 -6.927 5.877 1.00 21.06 94 GL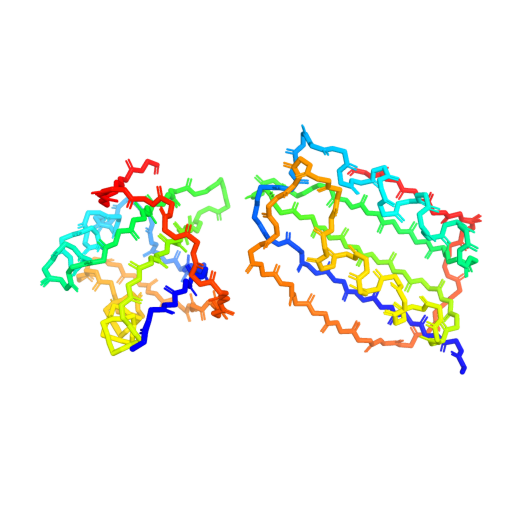U A CA 1
ATOM 705 C C . GLU A 1 94 ? -9.345 -6.365 4.526 1.00 21.93 94 GLU A C 1
ATOM 706 O O . GLU A 1 94 ? -8.235 -5.860 4.396 1.00 24.09 94 GLU A O 1
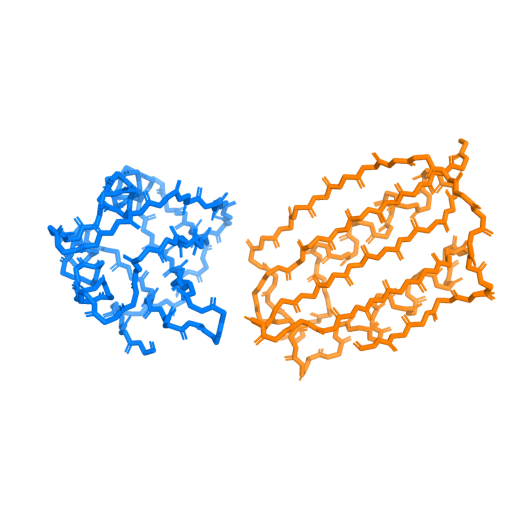ATOM 712 N N . PHE A 1 95 ? -10.159 -6.489 3.493 1.00 22.39 95 PHE A N 1
ATOM 713 C CA . PHE A 1 95 ? -9.662 -6.274 2.120 1.00 20.28 95 PHE A CA 1
ATOM 714 C C . PHE A 1 95 ? -10.038 -4.902 1.608 1.00 20.96 95 PHE A C 1
ATOM 715 O O . PHE A 1 95 ? -11.097 -4.379 1.953 1.00 24.37 95 PHE A O 1
ATOM 723 N N . GLU A 1 96 ? -9.180 -4.321 0.777 1.00 21.37 96 GLU A N 1
ATOM 724 C CA . GLU A 1 96 ? -9.461 -3.014 0.214 1.00 23.53 96 GLU A CA 1
ATOM 725 C C . GLU A 1 96 ? -9.815 -3.098 -1.253 1.00 22.21 96 GLU A C 1
ATOM 726 O O . GLU A 1 96 ? -10.245 -2.118 -1.824 1.00 22.77 96 GLU A O 1
ATOM 732 N N . ASP A 1 97 ? -9.628 -4.271 -1.856 1.00 19.24 97 ASP A N 1
ATOM 733 C CA . ASP A 1 97 ? -9.949 -4.483 -3.258 1.00 16.85 97 ASP A CA 1
ATOM 734 C C . ASP A 1 97 ? -10.153 -5.979 -3.495 1.00 14.26 97 ASP A C 1
ATOM 735 O O . ASP A 1 97 ? -10.149 -6.757 -2.533 1.00 15.72 97 ASP A O 1
ATOM 740 N N . PHE A 1 98 ? -10.411 -6.370 -4.741 1.00 13.66 98 PHE A N 1
ATOM 741 C CA . PHE A 1 98 ? -10.574 -7.765 -5.080 1.00 13.07 98 PHE A CA 1
ATOM 742 C C . PHE A 1 98 ? -9.487 -8.201 -6.041 1.00 13.03 98 PHE A C 1
ATOM 743 O O . PHE A 1 98 ? -9.345 -7.662 -7.119 1.00 14.19 98 PHE A O 1
ATOM 751 N N . GLU A 1 99 ? -8.703 -9.174 -5.605 1.00 12.89 99 GLU A N 1
ATOM 752 C CA . GLU A 1 99 ? -7.513 -9.577 -6.293 1.00 11.84 99 GLU A CA 1
ATOM 753 C C . GLU A 1 99 ? -7.596 -11.010 -6.738 1.00 13.76 99 GLU A C 1
ATOM 754 O O . GLU A 1 99 ? -8.426 -11.77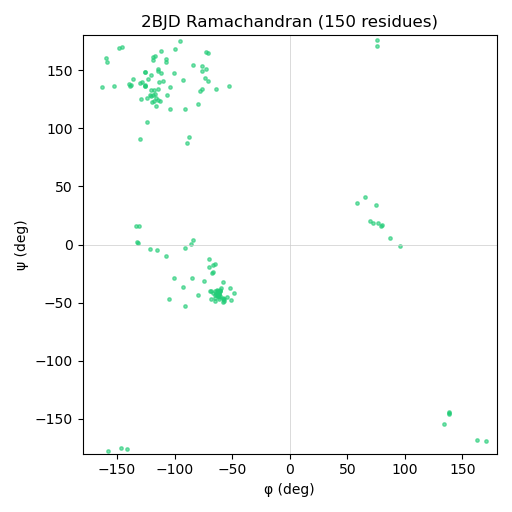3 -6.261 1.00 13.66 99 GLU A O 1
ATOM 760 N N . THR A 1 100 ? -6.743 -11.372 -7.688 1.00 14.33 100 THR A N 1
ATOM 761 C CA . THR A 1 100 ? -6.629 -12.741 -8.081 1.00 14.64 100 THR A CA 1
ATOM 762 C C . THR A 1 100 ? -5.203 -13.154 -7.904 1.00 16.18 100 THR A C 1
ATOM 763 O O . THR A 1 100 ? -4.276 -12.372 -8.167 1.00 18.67 100 THR A O 1
ATOM 767 N N . TYR A 1 101 ? -5.027 -14.384 -7.460 1.00 15.94 101 TYR A N 1
ATOM 768 C CA . TYR A 1 101 ? -3.698 -14.966 -7.427 1.00 14.84 101 TYR A CA 1
ATOM 769 C C . TYR A 1 101 ? -3.756 -16.475 -7.241 1.00 16.34 101 T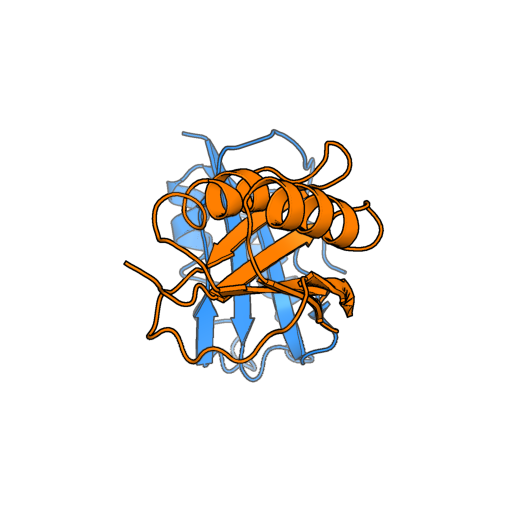YR A C 1
ATOM 770 O O . TYR A 1 101 ? -4.701 -17.112 -7.750 1.00 14.27 101 TYR A O 1
ATOM 780 N N . MET B 1 12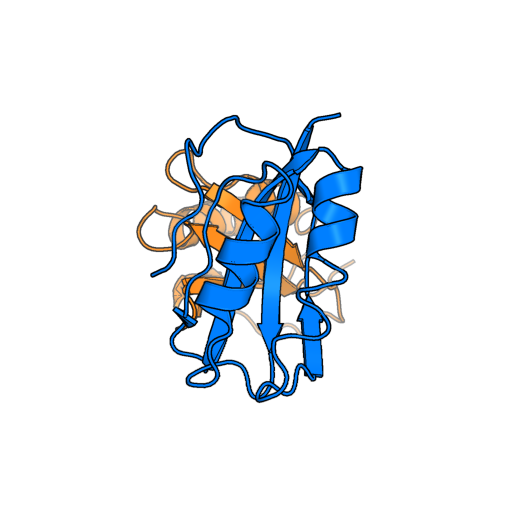 ? -20.987 -41.176 25.115 1.00 16.12 12 MET B N 1
ATOM 781 C CA . MET B 1 12 ? -20.385 -42.357 24.544 1.00 18.23 12 MET B CA 1
ATOM 782 C C . MET B 1 12 ? -19.205 -41.969 23.704 1.00 14.52 12 MET B C 1
ATOM 783 O O . MET B 1 12 ? -18.997 -40.803 23.430 1.00 12.99 12 MET B O 1
ATOM 788 N N . LEU B 1 13 ? -18.444 -42.976 23.325 1.00 14.47 13 LEU B N 1
ATOM 789 C CA . LEU B 1 13 ? -17.332 -42.788 22.442 1.00 13.17 13 LEU B CA 1
ATOM 790 C C . LEU B 1 13 ? -17.824 -42.548 21.020 1.00 12.76 13 LEU B C 1
ATOM 791 O O . LEU B 1 13 ? -18.805 -43.176 20.560 1.00 14.15 13 LEU B O 1
ATOM 796 N N . LYS B 1 14 ? -17.114 -41.678 20.309 1.00 12.06 14 LYS B N 1
ATOM 797 C CA . LYS B 1 14 ? -17.442 -41.368 18.924 1.00 11.69 14 LYS B CA 1
ATOM 798 C C . LYS B 1 14 ? -16.154 -41.044 18.195 1.00 10.84 14 LYS B C 1
ATOM 799 O O . LYS B 1 14 ? -15.111 -40.900 18.783 1.00 11.29 14 LYS B O 1
ATOM 805 N N . ARG B 1 15 ? -16.247 -40.963 16.879 1.00 11.89 15 ARG B N 1
ATOM 806 C CA . ARG B 1 15 ? -15.205 -40.367 16.064 1.00 12.17 15 ARG B CA 1
ATOM 807 C C . ARG B 1 15 ? -15.707 -39.061 15.500 1.00 12.72 15 ARG B C 1
ATOM 808 O O . ARG B 1 15 ? -16.838 -38.968 15.039 1.00 15.82 15 ARG B O 1
ATOM 816 N N A MET B 1 16 ? -14.854 -38.057 15.526 0.50 10.46 16 MET B N 1
ATOM 817 N N B MET B 1 16 ? -14.861 -38.043 15.533 0.50 12.46 16 MET B N 1
ATOM 818 C CA A MET B 1 16 ? -15.152 -36.788 14.908 0.50 10.06 16 MET B CA 1
ATOM 819 C CA B MET B 1 16 ? -15.169 -36.756 14.921 0.50 13.53 16 MET B CA 1
ATOM 820 C C A MET B 1 16 ? -14.182 -36.558 13.761 0.50 11.07 16 MET B C 1
ATOM 821 C C B MET B 1 16 ? -14.178 -36.458 13.804 0.50 12.31 16 MET B C 1
ATOM 822 O O A MET B 1 16 ? -13.003 -36.858 13.870 0.50 12.27 16 MET B O 1
ATOM 823 O O B MET B 1 16 ? -12.975 -36.573 13.991 0.50 12.46 16 MET B O 1
ATOM 832 N N . TYR B 1 17 ? -14.692 -36.023 12.660 1.00 12.18 17 TYR B N 1
ATOM 833 C CA . TYR B 1 17 ? -13.856 -35.587 11.561 1.00 12.36 17 TYR B CA 1
ATOM 834 C C . TYR B 1 17 ? -14.088 -34.096 11.409 1.00 12.19 17 TYR B C 1
ATOM 835 O O . TYR B 1 17 ? -15.218 -33.636 11.516 1.00 13.34 17 TYR B O 1
ATOM 844 N N . ALA B 1 18 ? -13.033 -33.326 11.192 1.00 12.33 18 ALA B N 1
ATOM 845 C CA . ALA B 1 18 ? -13.194 -31.913 10.895 1.00 12.41 18 ALA B CA 1
ATOM 846 C C . ALA B 1 18 ? -12.246 -31.518 9.791 1.00 12.11 18 ALA B C 1
ATOM 847 O O . ALA B 1 18 ? -11.094 -31.909 9.787 1.00 14.82 18 ALA B O 1
ATOM 849 N N . ARG B 1 19 ? -12.756 -30.722 8.867 1.00 13.43 19 ARG B N 1
ATOM 850 C CA . ARG B 1 19 ? -11.961 -30.160 7.807 1.00 14.21 19 ARG B CA 1
ATOM 851 C C . ARG B 1 19 ? -11.951 -28.657 8.036 1.00 14.29 19 ARG B C 1
ATOM 852 O O . ARG B 1 19 ? -13.010 -28.041 8.165 1.00 13.63 19 ARG B O 1
ATOM 860 N N . VAL B 1 20 ? -10.755 -28.089 8.141 1.00 13.14 20 VAL B N 1
ATOM 861 C CA . VAL B 1 20 ? -10.567 -26.716 8.556 1.00 13.01 20 VAL B CA 1
ATOM 862 C C . VAL B 1 20 ? -9.903 -25.931 7.440 1.00 12.96 20 VAL B C 1
ATOM 863 O O . VAL B 1 20 ? -8.836 -26.286 6.976 1.00 13.60 20 VAL B O 1
ATOM 867 N N . TYR B 1 21 ? -10.556 -24.859 7.022 1.00 13.44 21 TYR B N 1
ATOM 868 C CA . TYR B 1 21 ? -10.067 -24.044 5.921 1.00 12.98 21 TYR B CA 1
ATOM 869 C C . TYR B 1 21 ? -9.685 -22.653 6.427 1.00 14.24 21 TYR B C 1
ATOM 870 O O . TYR B 1 21 ? -10.277 -22.122 7.388 1.00 14.48 21 TYR B O 1
ATOM 879 N N . GLY B 1 22 ? -8.701 -22.062 5.771 1.00 14.13 22 GLY B N 1
ATOM 880 C CA . GLY B 1 22 ? -8.273 -20.707 6.046 1.00 14.85 22 GLY B CA 1
ATOM 881 C C . GLY B 1 22 ? -6.772 -20.629 6.138 1.00 17.02 22 GLY B C 1
ATOM 882 O O . GLY B 1 22 ? -6.075 -21.442 5.546 1.00 17.26 22 GLY B O 1
ATOM 883 N N . LEU B 1 23 ? -6.255 -19.641 6.862 1.00 17.05 23 LEU B N 1
ATOM 884 C CA . LEU B 1 23 ? -4.826 -19.591 7.051 1.00 18.71 23 LEU B CA 1
ATOM 885 C C . LEU B 1 23 ? -4.572 -20.445 8.272 1.00 17.00 23 LEU B C 1
ATOM 886 O O . LEU B 1 23 ? -4.643 -19.980 9.405 1.00 18.60 23 LEU B O 1
ATOM 891 N N . VAL B 1 24 ? -4.293 -21.711 8.028 1.00 17.14 24 VAL B N 1
ATOM 892 C CA . VAL B 1 24 ? -4.241 -22.700 9.093 1.00 15.13 24 VAL B CA 1
ATOM 893 C C . VAL B 1 24 ? -3.016 -23.571 9.019 1.00 15.59 24 VAL B C 1
ATOM 894 O O . VAL B 1 24 ? -2.825 -24.456 9.849 1.00 16.60 24 VAL B O 1
ATOM 898 N N . GLN B 1 25 ? -2.154 -23.287 8.046 1.00 14.75 25 GLN B N 1
ATOM 899 C CA . GLN B 1 25 ? -0.866 -23.950 7.982 1.00 13.64 25 GLN B CA 1
ATOM 900 C C . GLN B 1 25 ? 0.267 -22.954 8.269 1.00 14.82 25 GLN B C 1
ATOM 901 O O . GLN B 1 25 ? 0.163 -21.764 7.971 1.00 17.05 25 GLN B O 1
ATOM 907 N N . GLY B 1 26 ? 1.332 -23.444 8.881 1.00 15.84 26 GLY B N 1
ATOM 908 C CA . GLY B 1 26 ? 2.457 -22.591 9.237 1.00 16.47 26 GLY B CA 1
ATOM 909 C C . GLY B 1 26 ? 2.208 -21.630 10.384 1.00 17.72 26 GLY B C 1
ATOM 910 O O . GLY B 1 26 ? 2.937 -20.660 10.553 1.00 20.29 26 GLY B O 1
ATOM 911 N N . VAL B 1 27 ? 1.179 -21.907 11.190 1.00 15.68 27 VAL B N 1
ATOM 912 C CA . VAL B 1 27 ? 0.736 -20.986 12.232 1.00 15.68 27 VAL B CA 1
ATOM 913 C C . VAL B 1 27 ? 0.489 -21.690 13.568 1.00 16.63 27 VAL B C 1
ATOM 914 O O . VAL B 1 27 ? -0.119 -21.119 14.472 1.00 17.45 27 VAL B O 1
ATOM 918 N N . GLY B 1 28 ? 1.006 -22.906 13.700 1.00 14.97 28 GLY B N 1
ATOM 919 C CA . GLY B 1 28 ? 0.897 -23.646 14.939 1.00 15.18 28 GLY B CA 1
ATOM 920 C C . GLY B 1 28 ? -0.436 -24.343 15.148 1.00 14.20 28 GLY B C 1
ATOM 921 O O . GLY B 1 28 ? -0.744 -24.747 16.249 1.00 14.79 28 GLY B O 1
ATOM 922 N N . PHE B 1 29 ? -1.220 -24.515 14.089 1.00 13.91 29 PHE B N 1
ATOM 923 C CA . PHE B 1 29 ? -2.543 -25.073 14.231 1.00 14.31 29 PHE B CA 1
ATOM 924 C C . PHE B 1 29 ? -2.526 -26.542 14.623 1.00 14.24 29 PHE B C 1
ATOM 925 O O . PHE B 1 29 ? -3.252 -26.955 15.512 1.00 14.34 29 PHE B O 1
ATOM 933 N N . ARG B 1 30 ? -1.710 -27.354 13.961 1.00 12.86 30 ARG B N 1
ATOM 934 C CA . ARG B 1 30 ? -1.642 -28.766 14.307 1.00 14.26 30 ARG B CA 1
ATOM 935 C C . ARG B 1 30 ? -1.193 -28.949 15.747 1.00 13.61 30 ARG B C 1
ATOM 936 O O . ARG B 1 30 ? -1.741 -29.784 16.453 1.00 13.65 30 ARG B O 1
ATOM 944 N N . LYS B 1 31 ? -0.177 -28.207 16.174 1.00 13.23 31 LYS B N 1
ATOM 945 C CA . LYS B 1 31 ? 0.323 -28.335 17.534 1.00 14.73 31 LYS B CA 1
ATOM 946 C C . LYS B 1 31 ? -0.747 -27.965 18.539 1.00 13.12 31 LYS B C 1
ATOM 947 O O . LYS B 1 31 ? -0.866 -28.574 19.568 1.00 14.07 31 LYS B O 1
ATOM 953 N N . PHE B 1 32 ? -1.459 -26.898 18.253 1.00 12.83 32 PHE B N 1
ATOM 954 C CA . PHE B 1 32 ? -2.566 -26.430 19.058 1.00 13.41 32 PHE B CA 1
ATOM 955 C C . PHE B 1 32 ? -3.645 -27.479 19.199 1.00 13.42 32 PHE B C 1
ATOM 956 O O . PHE B 1 32 ? -4.090 -27.766 20.298 1.00 13.05 32 PHE B O 1
ATOM 964 N N . VAL B 1 33 ? -4.071 -28.071 18.092 1.00 12.98 33 VAL B N 1
ATOM 965 C CA . VAL B 1 33 ? -5.088 -29.103 18.159 1.00 11.89 33 VAL B CA 1
ATOM 966 C C . VAL B 1 33 ? -4.608 -30.282 18.980 1.00 11.56 33 VAL B C 1
ATOM 967 O O . VAL B 1 33 ? -5.332 -30.790 19.831 1.00 12.28 33 VAL B O 1
ATOM 971 N N . GLN B 1 34 ? -3.367 -30.668 18.783 1.00 11.46 34 GLN B N 1
ATOM 972 C CA . GLN B 1 34 ? -2.781 -31.751 19.543 1.00 12.11 34 GLN B CA 1
ATOM 973 C C . GLN B 1 34 ? -2.676 -31.502 21.043 1.00 12.64 34 GLN B C 1
ATOM 974 O O . GLN B 1 34 ? -3.005 -32.379 21.829 1.00 12.68 34 GLN B O 1
ATOM 980 N N . ILE B 1 35 ? -2.253 -30.308 21.426 1.00 12.81 35 ILE B N 1
ATOM 981 C CA . ILE B 1 35 ? -2.192 -29.943 22.835 1.00 13.19 35 ILE B CA 1
ATOM 982 C C . ILE B 1 35 ? -3.568 -30.085 23.450 1.00 13.56 35 ILE B C 1
ATOM 983 O O . ILE B 1 35 ? -3.724 -30.685 24.520 1.00 13.41 35 ILE B O 1
ATOM 988 N N . HIS B 1 36 ? -4.580 -29.554 22.774 1.00 12.32 36 HIS B N 1
ATOM 989 C CA . HIS B 1 36 ? -5.916 -29.614 23.329 1.00 12.13 36 HIS B CA 1
ATOM 990 C C . HIS B 1 36 ? -6.482 -31.015 23.346 1.00 13.07 36 HIS B C 1
ATOM 991 O O . HIS B 1 36 ? -7.134 -31.414 24.314 1.00 13.44 36 HIS B O 1
ATOM 998 N N . ALA B 1 37 ? -6.244 -31.777 22.285 1.00 12.30 37 ALA B N 1
ATOM 999 C CA . ALA B 1 37 ? -6.677 -33.160 22.246 1.00 12.29 37 ALA B CA 1
ATOM 1000 C C . ALA B 1 37 ? -6.126 -33.969 23.402 1.00 12.61 37 ALA B C 1
ATOM 1001 O O . ALA B 1 37 ? -6.857 -34.680 24.091 1.00 13.19 37 ALA B O 1
ATOM 1003 N N . ILE B 1 38 ? -4.836 -33.857 23.626 1.00 12.52 38 ILE B N 1
ATOM 1004 C CA . ILE B 1 38 ? -4.220 -34.602 24.695 1.00 13.52 38 ILE B CA 1
ATOM 1005 C C . ILE B 1 38 ? -4.790 -34.211 26.070 1.00 14.52 38 ILE B C 1
ATOM 1006 O O . ILE B 1 38 ? -5.106 -35.075 26.901 1.00 15.36 38 ILE B O 1
ATOM 1011 N N . ARG B 1 39 ? -4.949 -32.911 26.300 1.00 13.21 39 ARG B N 1
ATOM 1012 C CA . ARG B 1 39 ? -5.560 -32.442 27.560 1.00 14.23 39 ARG B CA 1
ATOM 1013 C C . ARG B 1 39 ? -6.953 -33.015 27.751 1.00 13.97 39 ARG B C 1
ATOM 1014 O O . ARG B 1 39 ? -7.354 -33.278 28.877 1.00 16.53 39 ARG B O 1
ATOM 1022 N N . LEU B 1 40 ? -7.663 -33.242 26.645 1.00 13.49 40 LEU B N 1
ATOM 1023 C CA . LEU B 1 40 ? -9.039 -33.713 26.657 1.00 13.31 40 LEU B CA 1
ATOM 1024 C C . LEU B 1 40 ? -9.171 -35.236 26.626 1.00 13.30 40 LEU B C 1
ATOM 1025 O O . LEU B 1 40 ? -10.272 -35.770 26.602 1.00 17.49 40 LEU B O 1
ATOM 1030 N N . GLY B 1 41 ? -8.057 -35.937 26.523 1.00 12.82 41 GLY B N 1
ATOM 1031 C CA . GLY B 1 41 ? -8.106 -37.389 26.438 1.00 13.95 41 GLY B CA 1
ATOM 1032 C C . GLY B 1 41 ? -8.552 -37.910 25.086 1.00 13.62 41 GLY B C 1
ATOM 1033 O O . GLY B 1 41 ? -9.211 -38.941 25.014 1.00 18.82 41 GLY B O 1
ATOM 1034 N N . ILE B 1 42 ? -8.182 -37.203 24.027 1.00 12.15 42 ILE B N 1
ATOM 1035 C CA . ILE B 1 42 ? -8.587 -37.548 22.670 1.00 11.79 42 ILE B CA 1
ATOM 1036 C C . ILE B 1 42 ? -7.393 -38.065 21.873 1.00 11.52 42 ILE B C 1
ATOM 1037 O O . ILE B 1 42 ? -6.264 -37.627 22.066 1.00 13.60 42 ILE B O 1
ATOM 1042 N N . LYS B 1 43 ? -7.651 -39.081 21.070 1.00 11.52 43 LYS B N 1
ATOM 1043 C CA . LYS B 1 43 ? -6.642 -39.637 20.206 1.00 12.85 43 LYS B CA 1
ATOM 1044 C C . LYS B 1 43 ? -7.069 -39.442 18.745 1.00 11.89 43 LYS B C 1
ATOM 1045 O O . LYS B 1 43 ? -8.215 -39.080 18.463 1.00 12.48 43 LYS B O 1
ATOM 1051 N N . GLY B 1 44 ? -6.129 -39.561 17.818 1.00 11.66 44 GLY B N 1
ATOM 1052 C CA . GLY B 1 44 ? -6.432 -39.225 16.436 1.00 10.46 44 GLY B CA 1
ATOM 1053 C C . GLY B 1 44 ? -5.295 -38.460 15.804 1.00 10.43 44 GLY B C 1
ATOM 1054 O O . GLY B 1 44 ? -4.140 -38.694 16.150 1.00 11.91 44 GLY B O 1
ATOM 1055 N N . TYR B 1 45 ? -5.607 -37.535 14.907 1.00 11.30 45 TYR B N 1
ATOM 1056 C CA . TYR B 1 45 ? -4.555 -36.795 14.242 1.00 12.23 45 TYR B CA 1
ATOM 1057 C C . TYR B 1 45 ? -5.064 -35.503 13.660 1.00 11.43 45 TYR B C 1
ATOM 1058 O O . TYR B 1 45 ? -6.256 -35.331 13.472 1.00 12.36 45 TYR B O 1
ATOM 1067 N N . ALA B 1 46 ? -4.129 -34.598 13.411 1.00 12.31 46 ALA B N 1
ATOM 1068 C CA . ALA B 1 46 ? -4.379 -33.378 12.668 1.00 12.09 46 ALA B CA 1
ATOM 1069 C C . ALA B 1 46 ? -3.396 -33.390 11.512 1.00 13.53 46 ALA B C 1
ATOM 1070 O O . ALA B 1 46 ? -2.212 -33.566 11.740 1.00 13.78 46 ALA B O 1
ATOM 1072 N N . LYS B 1 47 ? -3.887 -33.250 10.277 1.00 13.69 47 LYS B N 1
ATOM 1073 C CA . LYS B 1 47 ? -3.035 -33.371 9.100 1.00 14.41 47 LYS B CA 1
ATOM 1074 C C . LYS B 1 47 ? -3.130 -32.145 8.192 1.00 13.11 47 LYS B C 1
ATOM 1075 O O . LYS B 1 47 ? -4.218 -31.695 7.856 1.00 14.18 47 LYS B O 1
ATOM 1081 N N . ASN B 1 48 ? -1.981 -31.676 7.715 1.00 12.99 48 ASN B N 1
ATOM 1082 C CA . ASN B 1 48 ? -1.952 -30.643 6.671 1.00 14.97 48 ASN B CA 1
ATOM 1083 C C . ASN B 1 48 ? -2.236 -31.260 5.313 1.00 14.49 48 ASN B C 1
ATOM 1084 O O . ASN B 1 48 ? -1.658 -32.259 4.957 1.00 16.84 48 ASN B O 1
ATOM 1089 N N . LEU B 1 49 ? -3.127 -30.639 4.566 1.00 14.27 49 LEU B N 1
ATOM 1090 C CA . LEU B 1 49 ? -3.461 -31.110 3.227 1.00 14.57 49 LEU B CA 1
ATOM 1091 C C . LEU B 1 49 ? -2.871 -30.172 2.175 1.00 14.88 49 LEU B C 1
ATOM 1092 O O . LEU B 1 49 ? -2.568 -29.017 2.452 1.00 14.79 49 LEU B O 1
ATOM 1097 N N . PRO B 1 50 ? -2.672 -30.676 0.970 1.00 17.28 50 PRO B N 1
ATOM 1098 C CA . PRO B 1 50 ? -1.946 -29.925 -0.045 1.00 17.65 50 PRO B CA 1
ATOM 1099 C C . PRO B 1 50 ? -2.681 -28.709 -0.600 1.00 15.78 50 PRO B C 1
ATOM 1100 O O . PRO B 1 50 ? -2.061 -27.859 -1.245 1.00 19.07 50 PRO B O 1
ATOM 1104 N N . ASP B 1 51 ? -3.973 -28.598 -0.304 1.00 16.61 51 ASP B N 1
ATOM 1105 C CA . ASP B 1 51 ? -4.758 -27.423 -0.660 1.00 15.61 51 ASP B CA 1
ATOM 1106 C C . ASP B 1 51 ? -4.664 -26.295 0.373 1.00 16.48 51 ASP B C 1
ATOM 1107 O O . ASP B 1 51 ? -5.268 -25.249 0.213 1.00 17.43 51 ASP B O 1
ATOM 1112 N N . GLY B 1 52 ? -3.889 -26.506 1.439 1.00 14.47 52 GLY B N 1
ATOM 1113 C CA . GLY B 1 52 ? -3.713 -25.487 2.463 1.00 15.75 52 GLY B CA 1
ATOM 1114 C C . GLY B 1 52 ? -4.626 -25.633 3.674 1.00 14.68 52 GLY B C 1
ATOM 1115 O O . GLY B 1 52 ? -4.525 -24.833 4.596 1.00 16.07 52 GLY B O 1
ATOM 1116 N N . SER B 1 53 ? -5.500 -26.641 3.660 1.00 14.28 53 SER B N 1
ATOM 1117 C CA . SER B 1 53 ? -6.439 -26.895 4.739 1.00 13.67 53 SER B CA 1
ATOM 1118 C C . SER B 1 53 ? -5.859 -27.927 5.693 1.00 12.90 53 SER B C 1
ATOM 1119 O O . SER B 1 53 ? -4.772 -28.455 5.484 1.00 14.26 53 SER B O 1
ATOM 1122 N N . VAL B 1 54 ? -6.588 -28.172 6.770 1.00 12.67 54 VAL B N 1
ATOM 1123 C 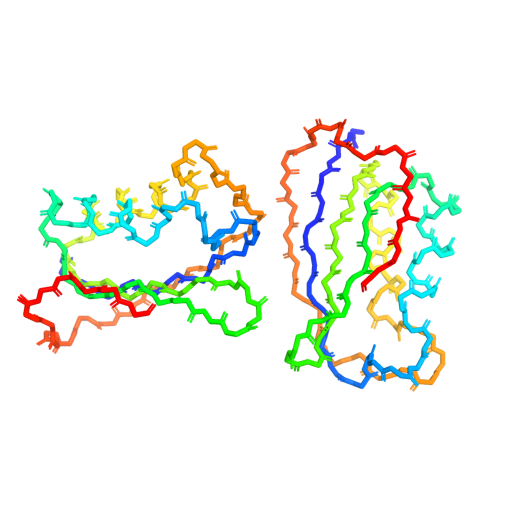CA . VAL B 1 54 ? -6.172 -29.137 7.801 1.00 12.76 54 VAL B CA 1
ATOM 1124 C C . VAL B 1 54 ? -7.338 -30.084 8.024 1.00 13.50 54 VAL B C 1
ATOM 1125 O O . VAL B 1 54 ? -8.514 -29.664 7.991 1.00 14.74 54 VAL B O 1
ATOM 1129 N N . GLU B 1 55 ? -7.042 -31.360 8.198 1.00 12.74 55 GLU B N 1
ATOM 1130 C CA . GLU B 1 55 ? -8.069 -32.327 8.588 1.00 13.84 55 GLU B CA 1
ATOM 1131 C C . GLU B 1 55 ? -7.749 -32.829 9.963 1.00 12.57 55 GLU B C 1
ATOM 1132 O O . GLU B 1 55 ? -6.598 -33.109 10.279 1.00 13.15 55 GLU B O 1
ATOM 1138 N N . VAL B 1 56 ? -8.785 -32.985 10.760 1.00 12.50 56 VAL B N 1
ATOM 1139 C CA . VAL B 1 56 ? -8.656 -33.586 12.063 1.00 12.40 56 VAL B CA 1
ATOM 1140 C C . VAL B 1 56 ? -9.531 -34.817 12.125 1.00 12.43 56 VAL B C 1
ATOM 1141 O O . VAL B 1 56 ? -10.698 -34.766 11.742 1.00 13.77 56 VAL B O 1
ATOM 1145 N N . VAL B 1 57 ? -8.968 -35.907 12.631 1.00 12.27 57 VAL B N 1
ATOM 1146 C CA . VAL B 1 57 ? -9.742 -37.072 13.025 1.00 12.29 57 VAL B CA 1
ATOM 1147 C C . VAL B 1 57 ? -9.476 -37.336 14.494 1.00 11.37 57 VAL B C 1
ATOM 1148 O O . VAL B 1 57 ? -8.329 -37.362 14.943 1.00 12.63 57 VAL B O 1
ATOM 1152 N N . ALA B 1 58 ? -10.556 -37.463 15.256 1.00 11.45 58 ALA B N 1
ATOM 1153 C CA . ALA B 1 58 ? -10.476 -37.496 16.689 1.00 10.56 58 ALA B CA 1
ATOM 1154 C C . ALA B 1 58 ? -11.429 -38.569 17.220 1.00 10.54 58 ALA B C 1
ATOM 1155 O O . ALA B 1 58 ? -12.577 -38.675 16.782 1.00 14.29 58 ALA B O 1
ATOM 1157 N N . GLU B 1 59 ? -10.951 -39.351 18.181 1.00 10.57 59 GLU B N 1
ATOM 1158 C CA . GLU B 1 59 ? -11.749 -40.341 18.870 1.00 11.29 59 GLU B CA 1
ATOM 1159 C C . GLU B 1 59 ? -11.677 -40.121 20.368 1.00 10.47 59 GLU B C 1
ATOM 1160 O O . GLU B 1 59 ? -10.614 -39.869 20.940 1.00 11.81 59 GLU B O 1
ATOM 1166 N N . GLY B 1 60 ? -12.833 -40.231 20.989 1.00 10.64 60 GLY B N 1
ATOM 1167 C CA . GLY B 1 60 ? -12.963 -40.074 22.412 1.00 12.72 60 GLY B CA 1
ATOM 1168 C C . GLY B 1 60 ? -14.402 -39.838 22.764 1.00 12.29 60 GLY B C 1
ATOM 1169 O O . GLY B 1 60 ? -15.294 -40.063 21.970 1.00 13.06 60 GLY B O 1
ATOM 1170 N N . TYR B 1 61 ? -14.634 -39.442 24.000 1.00 11.02 61 TYR B N 1
ATOM 1171 C CA . TYR B 1 61 ? -15.994 -39.248 24.449 1.00 11.48 61 TYR B CA 1
ATOM 1172 C C . TYR B 1 61 ? -16.579 -37.949 23.916 1.00 12.20 61 TYR B C 1
ATOM 1173 O O . TYR B 1 61 ? -15.859 -37.000 23.598 1.00 11.35 61 TYR B O 1
ATOM 1182 N N . GLU B 1 62 ? -17.895 -37.953 23.706 1.00 13.09 62 GLU B N 1
ATOM 1183 C CA . GLU B 1 62 ? -18.539 -36.865 22.979 1.00 15.36 62 GLU B CA 1
ATOM 1184 C C . GLU B 1 62 ? -18.252 -35.500 23.558 1.00 14.17 62 GLU B C 1
ATOM 1185 O O . GLU B 1 62 ? -18.062 -34.556 22.813 1.00 14.52 62 GLU B O 1
ATOM 1191 N N . GLU B 1 63 ? -18.333 -35.350 24.883 1.00 13.73 63 GLU B N 1
ATOM 1192 C CA . GLU B 1 63 ? -18.179 -34.022 25.456 1.00 13.92 63 GLU B CA 1
ATOM 1193 C C . GLU B 1 63 ? -16.780 -33.455 25.149 1.00 13.66 63 GLU B C 1
ATOM 1194 O O . GLU B 1 63 ? -16.618 -32.287 24.816 1.00 15.35 63 GLU B O 1
ATOM 1200 N N . ALA B 1 64 ? -15.790 -34.321 25.228 1.00 12.77 64 ALA B N 1
ATOM 1201 C CA . ALA B 1 64 ? -14.417 -33.951 24.952 1.00 13.34 64 ALA B CA 1
ATOM 1202 C C . ALA B 1 64 ? -14.266 -33.564 23.494 1.00 11.94 64 ALA B C 1
ATOM 1203 O O . ALA B 1 64 ? -13.645 -32.551 23.180 1.00 11.69 64 ALA B O 1
ATOM 1205 N N . LEU B 1 65 ? -14.885 -34.346 22.612 1.00 11.64 65 LEU B N 1
ATOM 1206 C CA . LEU B 1 65 ? -14.796 -34.041 21.197 1.00 11.23 65 LEU B CA 1
ATOM 1207 C C . LEU B 1 65 ? -15.428 -32.697 20.893 1.00 11.89 65 LEU B C 1
ATOM 1208 O O . LEU B 1 65 ? -14.918 -31.940 20.075 1.00 11.48 65 LEU B O 1
ATOM 1213 N N A SER B 1 66 ? -16.568 -32.414 21.518 0.50 11.66 66 SER B N 1
ATOM 1214 N N B SER B 1 66 ? -16.568 -32.419 21.521 0.50 12.64 66 SER B N 1
ATOM 1215 C CA A SER B 1 66 ? -17.199 -31.116 21.353 0.50 12.69 66 SER B CA 1
ATOM 1216 C CA B SER B 1 66 ? -17.207 -31.123 21.367 0.50 13.90 66 SER B CA 1
ATOM 1217 C C A SER B 1 66 ? -16.353 -29.944 21.830 0.50 13.00 66 SER B C 1
ATOM 1218 C C B SER B 1 66 ? -16.309 -29.970 21.793 0.50 13.62 66 SER B C 1
ATOM 1219 O O A SER B 1 66 ? -16.370 -28.870 21.239 0.50 12.55 66 SER B O 1
ATOM 1220 O O B SER B 1 66 ? -16.242 -28.940 21.127 0.50 13.22 66 SER B O 1
ATOM 1225 N N . LYS B 1 67 ? -15.596 -30.141 22.900 1.00 13.30 67 LYS B N 1
ATOM 1226 C CA . LYS B 1 67 ? -14.686 -29.107 23.363 1.00 13.64 67 LYS B CA 1
ATOM 1227 C C . LYS B 1 67 ? -13.540 -28.938 22.365 1.00 12.07 67 LYS B C 1
ATOM 1228 O O . LYS B 1 67 ? -13.140 -27.825 22.043 1.00 11.84 67 LYS B O 1
ATOM 1234 N N . LEU B 1 68 ? -13.039 -30.044 21.843 1.00 11.94 68 LEU B N 1
ATOM 1235 C CA . LEU B 1 68 ? -11.993 -29.931 20.828 1.00 11.15 68 LEU B CA 1
ATOM 1236 C C . LEU B 1 68 ? -12.511 -29.215 19.588 1.00 11.37 68 LEU B C 1
ATOM 1237 O O . LEU B 1 68 ? -11.797 -28.411 19.010 1.00 11.13 68 LEU B O 1
ATOM 1242 N N . LEU B 1 69 ? -13.746 -29.492 19.187 1.00 10.49 69 LEU B N 1
ATOM 1243 C CA . LEU B 1 69 ? -14.298 -28.842 18.007 1.00 12.13 69 LEU B CA 1
ATOM 1244 C C . LEU B 1 69 ? -14.359 -27.352 18.213 1.00 11.86 69 LEU B C 1
ATOM 1245 O O . LEU B 1 69 ? -14.056 -26.586 17.321 1.00 12.29 69 LEU B O 1
ATOM 1250 N N . GLU B 1 70 ? -14.742 -26.913 19.412 1.00 11.40 70 GLU B N 1
ATOM 1251 C CA . GLU B 1 70 ? -14.745 -25.483 19.682 1.00 13.77 70 GLU B CA 1
ATOM 1252 C C . GLU B 1 70 ? -13.351 -24.875 19.549 1.00 12.22 70 GLU B C 1
ATOM 1253 O O . GLU B 1 70 ? -13.172 -23.775 19.032 1.00 13.51 70 GLU B O 1
ATOM 1259 N N . ARG B 1 71 ? -12.351 -25.591 19.992 1.00 12.42 71 ARG B N 1
ATOM 1260 C CA . ARG B 1 71 ? -11.003 -25.108 19.848 1.00 14.02 71 ARG B CA 1
ATOM 1261 C C . ARG B 1 71 ? -10.551 -25.077 18.388 1.00 14.23 71 ARG B C 1
ATOM 1262 O O . ARG B 1 71 ? -9.870 -24.139 17.947 1.00 15.48 71 ARG B O 1
ATOM 1270 N N . ILE B 1 72 ? -10.921 -26.104 17.632 1.00 14.31 72 ILE B N 1
ATOM 1271 C CA . ILE B 1 72 ? -10.563 -26.179 16.213 1.00 13.68 72 ILE B CA 1
ATOM 1272 C C . ILE B 1 72 ? -11.139 -24.988 15.473 1.00 14.00 72 ILE B C 1
ATOM 1273 O O . ILE B 1 72 ? -10.516 -24.440 14.574 1.00 16.09 72 ILE B O 1
ATOM 1278 N N . LYS B 1 73 ? -12.345 -24.576 15.847 1.00 13.07 73 LYS B N 1
ATOM 1279 C CA . LYS B 1 73 ? -12.961 -23.422 15.209 1.00 15.04 73 LYS B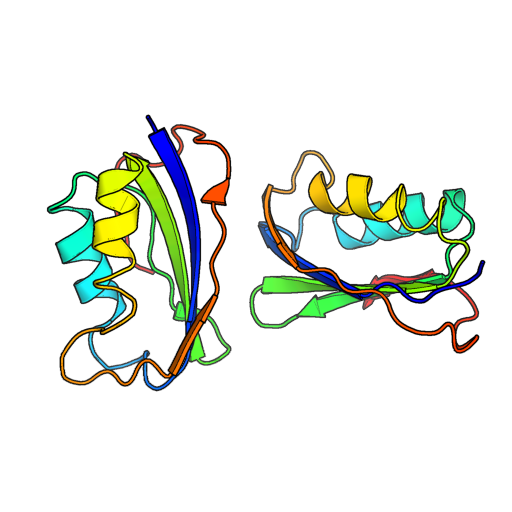 CA 1
ATOM 1280 C C . LYS B 1 73 ? -12.235 -22.116 15.499 1.00 17.06 73 LYS B C 1
ATOM 1281 O O . LYS B 1 73 ? -12.332 -21.170 14.736 1.00 16.78 73 LYS B O 1
ATOM 1287 N N . GLN B 1 74 ? -11.505 -22.073 16.607 1.00 18.94 74 GLN B N 1
ATOM 1288 C CA . GLN B 1 74 ? -10.804 -20.865 17.046 1.00 19.33 74 GLN B CA 1
ATOM 1289 C C . GLN B 1 74 ? -9.394 -20.817 16.492 1.00 18.06 74 GLN B C 1
ATOM 1290 O O . GLN B 1 74 ? -8.971 -19.820 15.922 1.00 20.65 74 GLN B O 1
ATOM 1296 N N . GLY B 1 75 ? -8.645 -21.878 16.711 1.00 17.22 75 GLY B N 1
ATOM 1297 C CA . GLY B 1 75 ? -7.244 -21.899 16.331 1.00 16.13 75 GLY B CA 1
ATOM 1298 C C . GLY B 1 75 ? -6.419 -21.099 17.299 1.00 16.16 75 GLY B C 1
ATOM 1299 O O . GLY B 1 75 ? -6.956 -20.359 18.110 1.00 16.48 75 GLY B O 1
ATOM 1300 N N . PRO B 1 76 ? -5.106 -21.191 17.170 1.00 15.47 76 PRO B N 1
ATOM 1301 C CA . PRO B 1 76 ? -4.204 -20.312 17.925 1.00 18.27 76 PRO B CA 1
ATOM 1302 C C . PRO B 1 76 ? -4.274 -18.905 17.349 1.00 18.22 76 PRO B C 1
ATOM 1303 O O . PRO B 1 76 ? -4.817 -18.734 16.267 1.00 18.05 76 PRO B O 1
ATOM 1307 N N . PRO B 1 77 ? -3.769 -17.894 18.058 1.00 19.24 77 PRO B N 1
ATOM 1308 C CA . PRO B 1 77 ? -3.894 -16.524 17.577 1.00 19.54 77 PRO B CA 1
ATOM 1309 C C . PRO B 1 77 ? -3.423 -16.314 16.136 1.00 18.88 77 PRO B C 1
ATOM 1310 O O . PRO B 1 77 ? -4.037 -15.530 15.390 1.00 20.65 77 PRO B O 1
ATOM 1314 N N . ALA B 1 78 ? -2.351 -16.992 15.737 1.00 18.66 78 ALA B N 1
ATOM 1315 C CA . ALA B 1 78 ? -1.747 -16.758 14.416 1.00 19.00 78 ALA B CA 1
ATOM 1316 C C . ALA B 1 78 ? -2.624 -17.275 13.288 1.00 18.40 78 ALA B C 1
ATOM 1317 O O . ALA B 1 78 ? -2.456 -16.874 12.137 1.00 21.37 78 ALA B O 1
ATOM 1319 N N . ALA B 1 79 ? -3.549 -18.177 13.611 1.00 17.79 79 ALA B N 1
ATOM 1320 C CA . ALA B 1 79 ? -4.393 -18.806 12.614 1.00 14.92 79 ALA B CA 1
ATOM 1321 C C . ALA B 1 79 ? -5.592 -17.954 12.264 1.00 16.89 79 ALA B C 1
ATOM 1322 O O . ALA B 1 79 ? -6.043 -17.132 13.052 1.00 18.44 79 ALA B O 1
ATOM 1324 N N . GLU B 1 80 ? -6.094 -18.171 11.054 1.00 16.49 80 GLU B N 1
ATOM 1325 C CA . GLU B 1 80 ? -7.312 -17.522 10.569 1.00 17.54 80 GLU B CA 1
ATOM 1326 C C . GLU B 1 80 ? -8.223 -18.610 9.994 1.00 14.82 80 GLU B C 1
ATOM 1327 O O . GLU B 1 80 ? -8.149 -18.951 8.807 1.00 17.14 80 GLU B O 1
ATOM 1333 N N . VAL B 1 81 ? -9.089 -19.162 10.839 1.00 16.10 81 VAL B N 1
ATOM 1334 C CA . VAL B 1 81 ? -10.032 -20.179 10.435 1.00 14.41 81 VAL B CA 1
ATOM 1335 C C . VAL B 1 81 ? -11.218 -19.544 9.746 1.00 15.87 81 VAL B C 1
ATOM 1336 O O . VAL B 1 81 ? -11.896 -18.711 10.317 1.00 18.34 81 VAL B O 1
ATOM 1340 N N . GLU B 1 82 ? -11.453 -19.945 8.499 1.00 15.22 82 GLU B N 1
ATOM 1341 C CA . GLU B 1 82 ? -12.499 -19.384 7.659 1.00 15.31 82 GLU B CA 1
ATOM 1342 C C . GLU B 1 82 ? -13.738 -20.263 7.605 1.00 16.04 82 GLU B C 1
ATOM 1343 O O . GLU B 1 82 ? -14.838 -19.764 7.427 1.00 17.88 82 GLU B O 1
ATOM 1349 N N . LYS B 1 83 ? -13.555 -21.563 7.770 1.00 15.12 83 LYS B N 1
ATOM 1350 C CA . LYS B 1 83 ? -14.611 -22.524 7.544 1.00 15.12 83 LYS B CA 1
ATOM 1351 C C . LYS B 1 83 ? -14.233 -23.832 8.212 1.00 14.99 83 LYS B C 1
ATOM 1352 O O . LYS B 1 83 ? -13.115 -24.262 8.082 1.00 14.42 83 LYS B O 1
ATOM 1358 N N . VAL B 1 84 ? -15.178 -24.456 8.914 1.00 14.89 84 VAL B N 1
ATOM 1359 C CA . VAL B 1 84 ? -15.006 -25.802 9.431 1.00 15.22 84 VAL B CA 1
ATOM 1360 C C . VAL B 1 84 ? -16.193 -26.684 9.053 1.00 15.29 84 VAL B C 1
ATOM 1361 O O . VAL B 1 84 ? -17.340 -26.342 9.330 1.00 18.37 84 VAL B O 1
ATOM 1365 N N . ASP B 1 85 ? -15.910 -27.804 8.407 1.00 14.66 85 ASP B N 1
ATOM 1366 C CA . ASP B 1 85 ? -16.910 -28.825 8.175 1.00 15.60 85 ASP B CA 1
ATOM 1367 C C . ASP B 1 85 ? -16.594 -29.933 9.164 1.00 16.07 85 ASP B C 1
ATOM 1368 O O . ASP B 1 85 ? -15.446 -30.275 9.339 1.00 20.91 85 ASP B O 1
ATOM 1373 N N . TYR B 1 86 ? -17.598 -30.473 9.820 1.00 15.97 86 TYR B N 1
ATOM 1374 C CA . TYR B 1 86 ? -17.342 -31.545 10.758 1.00 15.07 86 TYR B CA 1
ATOM 1375 C C . TYR B 1 86 ? -18.398 -32.598 10.648 1.00 15.29 86 TYR B C 1
ATOM 1376 O O . TYR B 1 86 ? -19.506 -32.333 10.218 1.00 16.79 86 TYR B O 1
ATOM 1385 N N A SER B 1 87 ? -18.050 -33.813 11.047 0.66 15.45 87 SER B N 1
ATOM 1386 N N B SER B 1 87 ? -18.038 -33.812 11.024 0.33 15.32 87 SER B N 1
ATOM 1387 C CA A SER B 1 87 ? -18.979 -34.919 11.046 0.66 16.43 87 SER B CA 1
ATOM 1388 C CA B SER B 1 87 ? -18.966 -34.908 11.071 0.33 16.21 87 SER B CA 1
ATOM 1389 C C A SER B 1 87 ? -18.578 -35.934 12.107 0.66 17.40 87 SER B C 1
ATOM 1390 C C B SER B 1 87 ? -18.646 -35.731 12.298 0.33 16.37 87 SER B C 1
ATOM 1391 O O A SER B 1 87 ? -17.395 -36.112 12.403 0.66 19.65 87 SER B O 1
ATOM 1392 O O B SER B 1 87 ? -17.599 -35.541 12.913 0.33 16.51 87 SER B O 1
ATOM 1397 N N . PHE B 1 88 ? -19.564 -36.611 12.666 1.00 16.03 88 PHE B N 1
ATOM 1398 C CA . PHE B 1 88 ? -19.311 -37.608 13.675 1.00 16.19 88 PHE B CA 1
ATOM 1399 C C . PHE B 1 88 ? -19.677 -38.945 13.109 1.00 17.00 88 PHE B C 1
ATOM 1400 O O . PHE B 1 88 ? -20.637 -39.061 12.329 1.00 21.00 88 PHE B O 1
ATOM 1408 N N . SER B 1 89 ? -18.928 -39.957 13.504 1.00 16.47 89 SER B N 1
ATOM 1409 C CA . SER B 1 89 ? -19.193 -41.319 13.122 1.00 17.45 89 SER B CA 1
ATOM 1410 C C . SER B 1 89 ? -18.792 -42.258 14.252 1.00 15.61 89 SER B C 1
ATOM 1411 O O . SER B 1 89 ? -18.412 -41.826 15.360 1.00 14.36 89 SER B O 1
ATOM 1414 N N . GLU B 1 90 ? -18.891 -43.551 13.990 1.00 15.87 90 GLU B N 1
ATOM 1415 C CA . GLU B 1 90 ? -18.705 -44.526 15.043 1.00 15.26 90 GLU B CA 1
ATOM 1416 C C . GLU B 1 90 ? -17.264 -44.600 15.463 1.00 15.69 90 GLU B C 1
ATOM 1417 O O . GLU B 1 90 ? -16.363 -44.503 14.641 1.00 16.27 90 GLU B O 1
ATOM 1423 N N . TYR B 1 91 ? -17.061 -44.750 16.763 1.00 13.41 91 TYR B N 1
ATOM 1424 C CA . TYR B 1 91 ? -15.758 -45.002 17.306 1.00 13.75 91 TYR B CA 1
ATOM 1425 C C . TYR B 1 91 ? -15.264 -46.338 16.806 1.00 15.62 91 TYR B C 1
ATOM 1426 O O . TYR B 1 91 ? -15.981 -47.322 16.876 1.00 16.85 91 TYR B O 1
ATOM 1435 N N . LYS B 1 92 ? -14.012 -46.381 16.349 1.00 16.12 92 LYS B N 1
ATOM 1436 C CA . LYS B 1 92 ? -13.410 -47.625 15.927 1.00 17.15 92 LYS B CA 1
ATOM 1437 C C . LYS B 1 92 ? -12.233 -48.080 16.748 1.00 17.52 92 LYS B C 1
ATOM 1438 O O . LYS B 1 92 ? -11.688 -49.131 16.489 1.00 19.37 92 LYS B O 1
ATOM 1444 N N . GLY B 1 93 ? -11.804 -47.262 17.699 1.00 16.27 93 GLY B N 1
ATOM 1445 C CA . GLY B 1 93 ? -10.697 -47.619 18.581 1.00 18.33 93 GLY B CA 1
ATOM 1446 C C . GLY B 1 93 ? -9.390 -47.752 17.836 1.00 20.04 93 GLY B C 1
ATOM 1447 O O . GLY B 1 93 ? -8.582 -48.631 18.101 1.00 24.00 93 GLY B O 1
ATOM 1448 N N . GLU B 1 94 ? -9.154 -46.853 16.912 1.00 19.12 94 GLU B N 1
ATOM 1449 C CA . GLU B 1 94 ? -8.006 -47.009 16.037 1.00 18.64 94 GLU B CA 1
ATOM 1450 C C . GLU B 1 94 ? -6.689 -46.475 16.586 1.00 20.94 94 GLU B C 1
ATOM 1451 O O . GLU B 1 94 ? -5.608 -46.964 16.240 1.00 21.52 94 GLU B O 1
ATOM 1457 N N . PHE B 1 95 ? -6.767 -45.470 17.430 1.00 17.54 95 PHE B N 1
ATOM 1458 C CA . PHE B 1 95 ? -5.602 -44.657 17.675 1.00 17.81 95 PHE B CA 1
ATOM 1459 C C . PHE B 1 95 ? -5.020 -44.885 19.044 1.00 19.48 95 PHE B C 1
ATOM 1460 O O . PHE B 1 95 ? -5.741 -45.162 19.987 1.00 21.67 95 PHE B O 1
ATOM 1468 N N A GLU B 1 96 ? -3.697 -44.754 19.121 0.50 18.09 96 GLU B N 1
ATOM 1469 N N B GLU B 1 96 ? -3.714 -44.725 19.173 0.50 17.54 96 GLU B N 1
ATOM 1470 C CA A GLU B 1 96 ? -2.940 -44.923 20.352 0.50 18.45 96 GLU B CA 1
ATOM 1471 C CA B GLU B 1 96 ? -3.082 -44.879 20.464 0.50 18.08 96 GLU B CA 1
ATOM 1472 C C A GLU B 1 96 ? -2.551 -43.570 20.951 0.50 16.79 96 GLU B C 1
ATOM 1473 C C B GLU B 1 96 ? -2.365 -43.600 20.890 0.50 15.35 96 GLU B C 1
ATOM 1474 O O A GLU B 1 96 ? -2.279 -43.471 22.139 0.50 18.07 96 GLU B O 1
ATOM 1475 O O B GLU B 1 96 ? -1.662 -43.580 21.900 0.50 16.18 96 GLU B O 1
ATOM 1486 N N . ASP B 1 97 ? -2.555 -42.519 20.138 1.00 15.80 97 ASP B N 1
ATOM 1487 C CA . ASP B 1 97 ? -2.082 -41.218 20.571 1.00 16.18 97 ASP B CA 1
ATOM 1488 C C . ASP B 1 97 ? -2.750 -40.199 19.656 1.00 14.64 97 ASP B C 1
ATOM 1489 O O . ASP B 1 97 ? -3.540 -40.579 18.788 1.00 14.47 97 ASP B O 1
ATOM 1494 N N . PHE B 1 98 ? -2.500 -38.922 19.911 1.00 14.07 98 PHE B N 1
ATOM 1495 C CA . PHE B 1 98 ? -2.858 -37.873 18.994 1.00 13.30 98 PHE B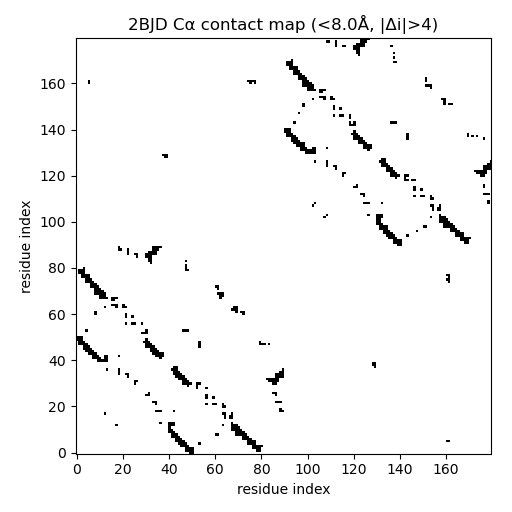 CA 1
ATOM 1496 C C . PHE B 1 98 ? -1.616 -37.408 18.283 1.00 13.63 98 PHE B C 1
ATOM 1497 O O . PHE B 1 98 ? -0.703 -36.904 18.904 1.00 15.15 98 PHE B O 1
ATOM 1505 N N . GLU B 1 99 ? -1.606 -37.595 16.967 1.00 13.32 99 GLU B N 1
ATOM 1506 C CA . GLU B 1 99 ? -0.460 -37.321 16.115 1.00 12.78 99 GLU B CA 1
ATOM 1507 C C . GLU B 1 99 ? -0.700 -36.129 15.176 1.00 12.73 99 GLU B C 1
ATOM 1508 O O . GLU B 1 99 ? -1.810 -35.694 14.990 1.00 15.48 99 GLU B O 1
ATOM 1514 N N . THR B 1 100 ? 0.352 -35.621 14.558 1.00 14.29 100 THR B N 1
ATOM 1515 C CA . THR B 1 100 ? 0.196 -34.619 13.523 1.00 14.12 100 THR B CA 1
ATOM 1516 C C . THR B 1 100 ? 0.903 -35.106 12.294 1.00 13.70 100 THR B C 1
ATOM 1517 O O . THR B 1 100 ? 1.893 -35.807 12.386 1.00 15.86 100 THR B O 1
ATOM 1521 N N . TYR B 1 101 ? 0.371 -34.719 11.143 1.00 13.04 101 TYR B N 1
ATOM 1522 C CA . TYR B 1 101 ? 0.912 -35.150 9.842 1.00 15.38 101 TYR B CA 1
ATOM 1523 C C . TYR B 1 101 ? 0.904 -33.995 8.881 1.00 17.08 101 TYR B C 1
ATOM 1524 O O . TYR B 1 101 ? 0.122 -33.040 9.044 1.00 14.76 101 TYR B O 1
#

CATH classification: 3.30.70.100

Secondary structure (DSSP, 8-state):
-EEEEEEEEEEE-SSSSHHHHHHHHHHHTT-EEEEEE-TTS-EEEEEEEEHHHHHHHHHHHTT-STT-EEEEEEEEEEE-----SSEEE-/-EEEEEEEEEEE-SSSSHHHHHHHHHHHTT-EEEEEE-TTS-EEEEEEEEHHHHHHHHHHHHH--TT-EEEEEEEEEEE-----SSEEE-

Radius of gyration: 17.74 Å; Cα contacts (8 Å, |Δi|>4): 442; chains: 2; bounding box: 30×45×48 Å

InterPro domains:
  IPR001792 Acylphosphatase-like domain [PF00708] (18-99)
  IPR001792 Acylphosphatase-like domain [PS51160] (15-101)
  IPR017968 Acylphosphatase, conserved site [PS00150] (20-30)
  IPR017968 Acylphosphatase, conserved site [PS00151] (44-60)
  IPR020456 Acylphosphatase [PTHR47268] (11-100)
  IPR036046 Acylphosphatase-like domain superfamily [SSF54975] (11-99)

Solvent-accessible surface area: 9630 Å² total; per-residue (Å²): 172,72,48,5,0,3,0,2,0,55,28,103,1,63,86,27,47,5,83,122,24,0,28,79,49,0,103,207,48,55,3,84,1,33,0,75,42,13,108,76,29,0,0,16,0,3,0,5,6,133,81,114,9,0,66,99,0,14,98,69,0,108,103,3,16,139,67,13,110,30,136,126,26,34,77,27,90,33,144,96,105,44,87,43,141,62,6,77,47,128,148,64,60,45,0,64,0,49,0,7,21,100,1,59,87,26,31,3,79,140,26,0,43,100,31,0,97,194,49,57,3,97,1,55,0,78,35,27,114,10,28,2,0,35,0,8,0,7,6,131,62,123,17,0,54,108,0,15,128,99,0,100,106,4,17,145,64,15,45,34,15,13,30,53,112,61,76,66,142,92,149,40,102,40,148,72,2,74,48,133

Nearest PDB structures (foldseek):
  4oj1-assembly1_A  TM=1.007E+00  e=2.939E-19  Saccharolobus solfataricus P2
  4ojh-assembly2_B  TM=1.002E+00  e=1.330E-18  Saccharolobus solfataricus P2
  4oj3-assembly1_A  TM=1.002E+00  e=1.730E-18  Saccharolobus solfataricus P2
  4oj3-assembly2_B  TM=1.002E+00  e=3.124E-18  Saccharolobus solfataricus P2
  3br8-assembly1_A  TM=9.547E-01  e=3.027E-11  unclassified

Sequence (180 aa):
MMLKRMYARVYGLVQGVGFRKFVQIHAIRRLGIKGYAKKNLPDGSVEVVAEGYEEALSKLLEERRIKQGPPAAEVEKVDYSSFSEYKGEFEDFETYMLKRMMYARVYGLVQGVGFRKFVQIHAIRLGIKGYAKNLPDGSVEVVAEGYEEALSSKLLERIKQGPPAAEVEKVDYSSFSEYKGEFEEDFETY

B-factor: mean 20.06, std 9.31, range [9.29, 69.71]

Organism: Saccharolobus solfataricus (strain ATCC 35092 / DSM 1617 / JCM 11322 / P2) (NCBI:txid273057)

Foldseek 3Di:
DKWKKKKKWDFQQPPQCFQVQLQVLCVVLVKFWEWEQDPVRIIITIIMDDPVSVVVSVVDSCPGDPRTDTDDMDMDMGGDDVPGDGYYYD/DKKKKKKKWDFQQPPQCQQVQLQVLCVVLVKAWEWEQDPVNIIMTIIIDDDVSVVVSVVDNCPGDPRTDTDDMDMDMGHDDPPGDGYYYD